Protein AF-A0A060TA75-F1 (afdb_monomer_lite)

Structure (mmCIF, N/CA/C/O backbone):
data_AF-A0A060TA75-F1
#
_entry.id   AF-A0A060TA75-F1
#
loop_
_atom_site.group_PDB
_atom_site.id
_atom_site.type_symbol
_atom_site.label_atom_id
_atom_site.label_alt_id
_atom_site.label_comp_id
_atom_site.label_asym_id
_atom_site.label_entity_id
_atom_site.label_seq_id
_atom_site.pdbx_PDB_ins_code
_atom_site.Cartn_x
_atom_site.Cartn_y
_atom_site.Cartn_z
_atom_site.occupancy
_atom_site.B_iso_or_equiv
_atom_site.auth_seq_id
_atom_site.auth_comp_id
_atom_site.auth_asym_id
_atom_site.auth_atom_id
_atom_site.pdbx_PDB_model_num
ATOM 1 N N . MET A 1 1 ? -48.283 -6.044 40.635 1.00 49.97 1 MET A N 1
ATOM 2 C CA . MET A 1 1 ? -47.184 -6.670 39.859 1.00 49.97 1 MET A CA 1
ATOM 3 C C . MET A 1 1 ? -45.947 -6.662 40.741 1.00 49.97 1 MET A C 1
ATOM 5 O O . MET A 1 1 ? -45.510 -5.576 41.095 1.00 49.97 1 MET A O 1
ATOM 9 N N . ASP A 1 2 ? -45.409 -7.823 41.116 1.00 54.44 2 ASP A N 1
ATOM 10 C CA . ASP A 1 2 ? -44.178 -7.887 41.916 1.00 54.44 2 ASP A CA 1
ATOM 11 C C . ASP A 1 2 ? -42.974 -7.927 40.970 1.00 54.44 2 ASP A C 1
ATOM 13 O O . ASP A 1 2 ? -42.718 -8.943 40.321 1.00 54.44 2 ASP A O 1
ATOM 17 N N . ILE A 1 3 ? -42.240 -6.816 40.875 1.00 62.41 3 ILE A N 1
ATOM 18 C CA . ILE A 1 3 ? -40.986 -6.742 40.116 1.00 62.41 3 ILE A CA 1
ATOM 19 C C . ILE A 1 3 ? -39.948 -7.570 40.875 1.00 62.41 3 ILE A C 1
ATOM 21 O O . ILE A 1 3 ? -39.308 -7.100 41.817 1.00 62.41 3 ILE A O 1
ATOM 25 N N . THR A 1 4 ? -39.826 -8.841 40.506 1.00 64.88 4 THR A N 1
ATOM 26 C CA . THR A 1 4 ? -39.068 -9.823 41.296 1.00 64.88 4 THR A CA 1
ATOM 27 C C . THR A 1 4 ? -37.603 -9.889 40.858 1.00 64.88 4 THR A C 1
ATOM 29 O O . THR A 1 4 ? -36.753 -10.386 41.592 1.00 64.88 4 THR A O 1
ATOM 32 N N . THR A 1 5 ? -37.276 -9.359 39.676 1.00 76.75 5 THR A N 1
ATOM 33 C CA . THR A 1 5 ? -35.923 -9.396 39.105 1.00 76.75 5 THR A CA 1
ATOM 34 C C . THR A 1 5 ? -35.547 -8.046 38.503 1.00 76.75 5 THR A C 1
ATOM 36 O O . THR A 1 5 ? -36.377 -7.401 37.864 1.00 76.75 5 THR A O 1
ATOM 39 N N . SER A 1 6 ? -34.280 -7.646 38.628 1.00 74.19 6 SER A N 1
ATOM 40 C CA . SER A 1 6 ? -33.767 -6.375 38.099 1.00 74.19 6 SER A CA 1
ATOM 41 C C . SER A 1 6 ? -33.922 -6.265 36.571 1.00 74.19 6 SER A C 1
ATOM 43 O O . SER A 1 6 ? -34.132 -5.175 36.058 1.00 74.19 6 SER A O 1
ATOM 45 N N . GLN A 1 7 ? -33.930 -7.383 35.831 1.00 79.00 7 GLN A N 1
ATOM 46 C CA . GLN A 1 7 ? -34.239 -7.400 34.389 1.00 79.00 7 GLN A CA 1
ATOM 47 C C . GLN A 1 7 ? -35.687 -6.996 34.073 1.00 79.00 7 GLN A C 1
ATOM 49 O O . GLN A 1 7 ? -35.912 -6.248 33.128 1.00 79.00 7 GLN A O 1
ATOM 54 N N . GLN A 1 8 ? -36.657 -7.430 34.883 1.00 79.75 8 GLN A N 1
ATOM 55 C CA . GLN A 1 8 ? -38.052 -6.994 34.742 1.00 79.75 8 GLN A CA 1
ATOM 56 C C . GLN A 1 8 ? -38.198 -5.515 35.106 1.00 79.75 8 GLN A C 1
ATOM 58 O O . GLN A 1 8 ? -39.001 -4.812 34.503 1.00 79.75 8 GLN A O 1
ATOM 63 N N . ALA A 1 9 ? -37.402 -5.027 36.066 1.00 77.88 9 ALA A N 1
ATOM 64 C CA . ALA A 1 9 ? -37.341 -3.603 36.374 1.00 77.88 9 ALA A CA 1
ATOM 65 C C . ALA A 1 9 ? -36.834 -2.810 35.160 1.00 77.88 9 ALA A C 1
ATOM 67 O O . ALA A 1 9 ? -37.465 -1.834 34.776 1.00 77.88 9 ALA A O 1
ATOM 68 N N . ILE A 1 10 ? -35.751 -3.256 34.513 1.00 81.94 10 ILE A N 1
ATOM 69 C CA . ILE A 1 10 ? -35.252 -2.629 33.281 1.00 81.94 10 ILE A CA 1
ATOM 70 C C . ILE A 1 10 ? -36.336 -2.634 32.205 1.00 81.94 10 ILE A C 1
ATOM 72 O O . ILE A 1 10 ? -36.580 -1.595 31.615 1.00 81.94 10 ILE A O 1
ATOM 76 N N . GLU A 1 11 ? -36.996 -3.762 31.952 1.00 83.94 11 GLU A N 1
ATOM 77 C CA . GLU A 1 11 ? -38.010 -3.872 30.897 1.00 83.94 11 GLU A CA 1
ATOM 78 C C . GLU A 1 11 ? -39.197 -2.925 31.129 1.00 83.94 11 GLU A C 1
ATOM 80 O O . GLU A 1 11 ? -39.601 -2.210 30.218 1.00 83.94 11 GLU A O 1
ATOM 85 N N . VAL A 1 12 ? -39.695 -2.852 32.368 1.00 82.94 12 VAL A N 1
ATOM 86 C CA . VAL A 1 12 ? -40.804 -1.965 32.746 1.00 82.94 12 VAL A CA 1
ATOM 87 C C . VAL A 1 12 ? -40.389 -0.492 32.707 1.00 82.94 12 VAL A C 1
ATOM 89 O O . VAL A 1 12 ? -41.132 0.331 32.186 1.00 82.94 12 VAL A O 1
ATOM 92 N N . PHE A 1 13 ? -39.219 -0.142 33.249 1.00 83.50 13 PHE A N 1
ATOM 93 C CA . PHE A 1 13 ? -38.758 1.250 33.356 1.00 83.50 13 PHE A CA 1
ATOM 94 C C . PHE A 1 13 ? -38.033 1.777 32.110 1.00 83.50 13 PHE A C 1
ATOM 96 O O . PHE A 1 13 ? -37.769 2.975 32.036 1.00 83.50 13 PHE A O 1
ATOM 103 N N . SER A 1 14 ? -37.729 0.921 31.132 1.00 85.25 14 SER A N 1
ATOM 104 C CA . SER A 1 14 ? -37.188 1.335 29.827 1.00 85.25 14 SER A CA 1
ATOM 105 C C . SER A 1 14 ? -38.278 1.670 28.809 1.00 85.25 14 SER A C 1
ATOM 107 O O . SER A 1 14 ? -37.949 2.157 27.728 1.00 85.25 14 SER A O 1
ATOM 109 N N . ASP A 1 15 ? -39.552 1.413 29.125 1.00 87.88 15 ASP A N 1
ATOM 110 C CA . ASP A 1 15 ? -40.676 1.796 28.274 1.00 87.88 15 ASP A CA 1
ATOM 111 C C . ASP A 1 15 ? -40.870 3.329 28.311 1.00 87.88 15 ASP A C 1
ATOM 113 O O . ASP A 1 15 ? -41.139 3.890 29.379 1.00 87.88 15 ASP A O 1
ATOM 117 N N . PRO A 1 16 ? -40.724 4.038 27.175 1.00 83.75 16 PRO A N 1
ATOM 118 C CA . PRO A 1 16 ? -40.896 5.489 27.114 1.00 83.75 16 PRO A CA 1
ATOM 119 C C . PRO A 1 16 ? -42.334 5.952 27.394 1.00 83.75 16 PRO A C 1
ATOM 121 O O . PRO A 1 16 ? -42.519 7.110 27.769 1.00 83.75 16 PRO A O 1
ATOM 124 N N . ASP A 1 17 ? -43.329 5.072 27.247 1.00 86.94 17 ASP A N 1
ATOM 125 C CA . ASP A 1 17 ? -44.739 5.373 27.514 1.00 86.94 17 ASP A CA 1
ATOM 126 C C . ASP A 1 17 ? -45.156 4.998 28.946 1.00 86.94 17 ASP A C 1
ATOM 128 O O . ASP A 1 17 ? -46.339 5.056 29.300 1.00 86.94 17 ASP A O 1
ATOM 132 N N . LEU A 1 18 ? -44.197 4.621 29.800 1.00 84.50 18 LEU A N 1
ATOM 133 C CA . LEU A 1 18 ? -44.490 4.198 31.157 1.00 84.50 18 LEU A CA 1
ATOM 134 C C . LEU A 1 18 ? -45.166 5.311 31.959 1.00 84.50 18 LEU A C 1
ATOM 136 O O . LEU A 1 18 ? -44.627 6.397 32.181 1.00 84.50 18 LEU A O 1
ATOM 140 N N . VAL A 1 19 ? -46.328 4.974 32.508 1.00 86.88 19 VAL A N 1
ATOM 141 C CA . VAL A 1 19 ? -47.102 5.861 33.365 1.00 86.88 19 VAL A CA 1
ATOM 142 C C . VAL A 1 19 ? -46.934 5.453 34.840 1.00 86.88 19 VAL A C 1
ATOM 144 O O . VAL A 1 19 ? -47.518 4.451 35.265 1.00 86.88 19 VAL A O 1
ATOM 147 N N . PRO A 1 20 ? -46.208 6.230 35.674 1.00 82.19 20 PRO A N 1
ATOM 148 C CA . PRO A 1 20 ? -45.837 5.808 37.032 1.00 82.19 20 PRO A CA 1
ATOM 149 C C . PRO A 1 20 ? -47.025 5.554 37.965 1.00 82.19 20 PRO A C 1
ATOM 151 O O . PRO A 1 20 ? -46.966 4.684 38.830 1.00 82.19 20 PRO A O 1
ATOM 154 N N . HIS A 1 21 ? -48.127 6.287 37.792 1.00 80.81 21 HIS A N 1
ATOM 155 C CA . HIS A 1 21 ? -49.306 6.107 38.638 1.00 80.81 21 HIS A CA 1
ATOM 156 C C . HIS A 1 21 ? -50.022 4.777 38.375 1.00 80.81 21 HIS A C 1
ATOM 158 O O . HIS A 1 21 ? -50.494 4.167 39.328 1.00 80.81 21 HIS A O 1
ATOM 164 N N . ASN A 1 22 ? -50.021 4.275 37.133 1.00 81.81 22 ASN A N 1
ATOM 165 C CA . ASN A 1 22 ? -50.586 2.960 36.810 1.00 81.81 22 ASN A CA 1
ATOM 166 C C . ASN A 1 22 ? -49.773 1.827 37.446 1.00 81.81 22 ASN A C 1
ATOM 168 O O . ASN A 1 22 ? -50.337 0.830 37.889 1.00 81.81 22 ASN A O 1
ATOM 172 N N . LEU A 1 23 ? -48.448 1.980 37.539 1.00 79.75 23 LEU A N 1
ATOM 173 C CA . LEU A 1 23 ? -47.614 1.023 38.269 1.00 79.75 23 LEU A CA 1
ATOM 174 C C . LEU A 1 23 ? -47.970 0.984 39.753 1.00 79.75 23 LEU A C 1
ATOM 176 O O . LEU A 1 23 ? -48.128 -0.098 40.309 1.00 79.75 23 LEU A O 1
ATOM 180 N N . ILE A 1 24 ? -48.116 2.151 40.380 1.00 84.38 24 ILE A N 1
ATOM 181 C CA . ILE A 1 24 ? -48.451 2.258 41.804 1.00 84.38 24 ILE A CA 1
ATOM 182 C C . ILE A 1 24 ? -49.861 1.711 42.067 1.00 84.38 24 ILE A C 1
ATOM 184 O O . ILE A 1 24 ? -50.049 0.948 43.011 1.00 84.38 24 ILE A O 1
ATOM 188 N N . GLU A 1 25 ? -50.833 2.028 41.210 1.00 81.62 25 GLU A N 1
ATOM 189 C CA . GLU A 1 25 ? -52.217 1.545 41.312 1.00 81.62 25 GLU A CA 1
ATOM 190 C C . GLU A 1 25 ? -52.328 0.022 41.135 1.00 81.62 25 GLU A C 1
ATOM 192 O O . GLU A 1 25 ? -53.120 -0.626 41.815 1.00 81.62 25 GLU A O 1
ATOM 197 N N . ASN A 1 26 ? -51.483 -0.571 40.287 1.00 81.88 26 ASN A N 1
ATOM 198 C CA . ASN A 1 26 ? -51.415 -2.022 40.082 1.00 81.88 26 ASN A CA 1
ATOM 199 C C . ASN A 1 26 ? -50.536 -2.760 41.110 1.00 81.88 26 ASN A C 1
ATOM 201 O O . ASN A 1 26 ? -50.503 -3.999 41.126 1.00 81.88 26 ASN A O 1
ATOM 205 N N . ALA A 1 27 ? -49.758 -2.033 41.914 1.00 80.25 27 ALA A N 1
ATOM 206 C CA . ALA A 1 27 ? -48.840 -2.601 42.898 1.00 80.25 27 ALA A CA 1
ATOM 207 C C . ALA A 1 27 ? -49.324 -2.434 44.344 1.00 80.25 27 ALA A C 1
ATOM 209 O O . ALA A 1 27 ? -48.916 -3.207 45.209 1.00 80.25 27 ALA A O 1
ATOM 210 N N . LEU A 1 28 ? -50.211 -1.473 44.609 1.00 83.12 28 LEU A N 1
ATOM 211 C CA . LEU A 1 28 ? -50.810 -1.263 45.922 1.00 83.12 28 LEU A CA 1
ATOM 212 C C . LEU A 1 28 ? -52.248 -1.806 45.985 1.00 83.12 28 LEU A C 1
ATOM 214 O O . LEU A 1 28 ? -52.987 -1.728 45.004 1.00 83.12 28 LEU A O 1
ATOM 218 N N . PRO A 1 29 ? -52.683 -2.339 47.140 1.00 79.75 29 PRO A N 1
ATOM 219 C CA . PRO A 1 29 ? -54.078 -2.711 47.344 1.00 79.75 29 PRO A CA 1
ATOM 220 C C . PRO A 1 29 ? -54.988 -1.470 47.326 1.00 79.75 29 PRO A C 1
ATOM 222 O O . PRO A 1 29 ? -54.629 -0.413 47.849 1.00 79.75 29 PRO A O 1
ATOM 225 N N . LYS A 1 30 ? -56.191 -1.603 46.748 1.00 78.75 30 LYS A N 1
ATOM 226 C CA . LYS A 1 30 ? -57.202 -0.533 46.743 1.00 78.75 30 LYS A CA 1
ATOM 227 C C . LYS A 1 30 ? -57.632 -0.206 48.173 1.00 78.75 30 LYS A C 1
ATOM 229 O O . LYS A 1 30 ? -57.932 -1.103 48.956 1.00 78.75 30 LYS A O 1
ATOM 234 N N . TYR A 1 31 ? -57.666 1.082 48.502 1.00 79.00 31 TYR A N 1
ATOM 235 C CA . TYR A 1 31 ? -58.059 1.562 49.824 1.00 79.00 31 TYR A CA 1
ATOM 236 C C . TYR A 1 31 ? -59.585 1.701 49.908 1.00 79.00 31 TYR A C 1
ATOM 238 O O . TYR A 1 31 ? -60.148 2.641 49.350 1.00 79.00 31 TYR A O 1
ATOM 246 N N . GLU A 1 32 ? -60.253 0.774 50.600 1.00 78.19 32 GLU A N 1
ATOM 247 C CA . GLU A 1 32 ? -61.717 0.782 50.776 1.00 78.19 32 GLU A CA 1
ATOM 248 C C . GLU A 1 32 ? -62.145 0.926 52.249 1.00 78.19 32 GLU A C 1
ATOM 250 O O . GLU A 1 32 ? -63.246 1.401 52.528 1.00 78.19 32 GLU A O 1
ATOM 255 N N . SER A 1 33 ? -61.280 0.566 53.210 1.00 77.00 33 SER A N 1
ATOM 256 C CA . SER A 1 33 ? -61.576 0.594 54.652 1.00 77.00 33 SER A CA 1
ATOM 257 C C . SER A 1 33 ? -60.376 1.049 55.507 1.00 77.00 33 SER A C 1
ATOM 259 O O . SER A 1 33 ? -59.239 0.673 55.210 1.00 77.00 33 SER A O 1
ATOM 261 N N . PRO A 1 34 ? -60.594 1.758 56.640 1.00 74.75 34 PRO A N 1
ATOM 262 C CA . PRO A 1 34 ? -59.532 2.152 57.577 1.00 74.75 34 PRO A CA 1
ATOM 263 C C . PRO A 1 34 ? -58.715 0.979 58.144 1.00 74.75 34 PRO A C 1
ATOM 265 O O . PRO A 1 34 ? -57.570 1.161 58.552 1.00 74.75 34 PRO A O 1
ATOM 268 N N . THR A 1 35 ? -59.279 -0.233 58.164 1.00 74.69 35 THR A N 1
ATOM 269 C CA . THR A 1 35 ? -58.591 -1.448 58.634 1.00 74.69 35 THR A CA 1
ATOM 270 C C . THR A 1 35 ? -57.461 -1.904 57.703 1.00 74.69 35 THR A C 1
ATOM 272 O O . THR A 1 35 ? -56.588 -2.645 58.135 1.00 74.69 35 THR A O 1
ATOM 275 N N . GLN A 1 36 ? -57.441 -1.443 56.447 1.00 82.12 36 GLN A N 1
ATOM 276 C CA . GLN A 1 36 ? -56.466 -1.834 55.417 1.00 82.12 36 GLN A CA 1
ATOM 277 C C . GLN A 1 36 ? -55.215 -0.939 55.396 1.00 82.12 36 GLN A C 1
ATOM 279 O O . GLN A 1 36 ? -54.271 -1.201 54.653 1.00 82.12 36 GLN A O 1
ATOM 284 N N . LEU A 1 37 ? -55.169 0.115 56.220 1.00 84.12 37 LEU A N 1
ATOM 285 C CA . LEU A 1 37 ? -54.065 1.081 56.227 1.00 84.12 37 LEU A CA 1
ATOM 286 C C . LEU A 1 37 ? -52.715 0.432 56.575 1.00 84.12 37 LEU A C 1
ATOM 288 O O . LEU A 1 37 ? -51.685 0.791 56.006 1.00 84.12 37 LEU A O 1
ATOM 292 N N . GLN A 1 38 ? -52.717 -0.541 57.487 1.00 85.81 38 GLN A N 1
ATOM 293 C CA . GLN A 1 38 ? -51.501 -1.237 57.907 1.00 85.81 38 GLN A CA 1
ATOM 294 C C . GLN A 1 38 ? -50.956 -2.167 56.810 1.00 85.81 38 GLN A C 1
ATOM 296 O O . GLN A 1 38 ? -49.742 -2.241 56.619 1.00 85.81 38 GLN A O 1
ATOM 301 N N . GLU A 1 39 ? -51.837 -2.826 56.054 1.00 83.44 39 GLU A N 1
ATOM 302 C CA . GLU A 1 39 ? -51.477 -3.673 54.906 1.00 83.44 39 GLU A CA 1
ATOM 303 C C . GLU A 1 39 ? -51.004 -2.845 53.704 1.00 83.44 39 GLU A C 1
ATOM 305 O O . GLU A 1 39 ? -50.062 -3.220 53.002 1.00 83.44 39 GLU A O 1
ATOM 310 N N . LEU A 1 40 ? -51.614 -1.677 53.488 1.00 87.06 40 LEU A N 1
ATOM 311 C CA . LEU A 1 40 ? -51.167 -0.724 52.477 1.00 87.06 40 LEU A CA 1
ATOM 312 C C . LEU A 1 40 ? -49.769 -0.191 52.810 1.00 87.06 40 LEU A C 1
ATOM 314 O O . LEU A 1 40 ? -48.900 -0.150 51.941 1.00 87.06 40 LEU A O 1
ATOM 318 N N . HIS A 1 41 ? -49.530 0.174 54.073 1.00 88.38 41 HIS A N 1
ATOM 319 C CA . HIS A 1 41 ? -48.227 0.656 54.523 1.00 88.38 41 HIS A CA 1
ATOM 320 C C . HIS A 1 41 ? -47.132 -0.410 54.385 1.00 88.38 41 HIS A C 1
ATOM 322 O O . HIS A 1 41 ? -46.030 -0.097 53.925 1.00 88.38 41 HIS A O 1
ATOM 328 N N . SER A 1 42 ? -47.421 -1.669 54.730 1.00 89.44 42 SER A N 1
ATOM 329 C CA . SER A 1 42 ? -46.459 -2.764 54.566 1.00 89.44 42 SER A CA 1
ATOM 330 C C . SER A 1 42 ? -46.173 -3.065 53.090 1.00 89.44 42 SER A C 1
ATOM 332 O O . SER A 1 42 ? -45.011 -3.250 52.727 1.00 89.44 42 SER A O 1
ATOM 334 N N . SER A 1 43 ? -47.192 -3.026 52.224 1.00 86.88 43 SER A N 1
ATOM 335 C CA . SER A 1 43 ? -47.043 -3.221 50.773 1.00 86.88 43 SER A CA 1
ATOM 336 C C . SER A 1 43 ? -46.243 -2.093 50.117 1.00 86.88 43 SER A C 1
ATOM 338 O O . SER A 1 43 ? -45.317 -2.359 49.353 1.00 86.88 43 SER A O 1
ATOM 340 N N . ALA A 1 44 ? -46.527 -0.834 50.467 1.00 88.19 44 ALA A N 1
ATOM 341 C CA . ALA A 1 44 ? -45.783 0.324 49.975 1.00 88.19 44 ALA A CA 1
ATOM 342 C C . ALA A 1 44 ? -44.322 0.316 50.445 1.00 88.19 44 ALA A C 1
ATOM 344 O O . ALA A 1 44 ? -43.421 0.584 49.653 1.00 88.19 44 ALA A O 1
ATOM 345 N N . SER A 1 45 ? -44.076 -0.046 51.708 1.00 91.19 45 SER A N 1
ATOM 346 C CA . SER A 1 45 ? -42.714 -0.160 52.245 1.00 91.19 45 SER A CA 1
ATOM 347 C C . SER A 1 45 ? -41.928 -1.274 51.551 1.00 91.19 45 SER A C 1
ATOM 349 O O . SER A 1 45 ? -40.770 -1.076 51.197 1.00 91.19 45 SER A O 1
ATOM 351 N N . ARG A 1 46 ? -42.567 -2.423 51.282 1.00 90.00 46 ARG A N 1
ATOM 352 C CA . ARG A 1 46 ? -41.965 -3.526 50.519 1.00 90.00 46 ARG A CA 1
ATOM 353 C C . ARG A 1 46 ? -41.615 -3.103 49.092 1.00 90.00 46 ARG A C 1
ATOM 355 O O . ARG A 1 46 ? -40.497 -3.358 48.658 1.00 90.00 46 ARG A O 1
ATOM 362 N N . LEU A 1 47 ? -42.537 -2.439 48.395 1.00 87.00 47 LEU A N 1
ATOM 363 C CA . LEU A 1 47 ? -42.320 -1.930 47.038 1.00 87.00 47 LEU A CA 1
ATOM 364 C C . LEU A 1 47 ? -41.158 -0.933 47.010 1.00 87.00 47 LEU A C 1
ATOM 366 O O . LEU A 1 47 ? -40.271 -1.054 46.169 1.00 87.00 47 LEU A O 1
ATOM 370 N N . LEU A 1 48 ? -41.122 0.009 47.957 1.00 90.44 48 LEU A N 1
ATOM 371 C CA . LEU A 1 48 ? -40.043 0.989 48.057 1.00 90.44 48 LEU A CA 1
ATOM 372 C C . LEU A 1 48 ? -38.688 0.308 48.262 1.00 90.44 48 LEU A C 1
ATOM 374 O O . LEU A 1 48 ? -37.747 0.615 47.540 1.00 90.44 48 LEU A O 1
ATOM 378 N N . SER A 1 49 ? -38.595 -0.658 49.180 1.00 90.75 49 SER A N 1
ATOM 379 C CA . SER A 1 49 ? -37.364 -1.431 49.367 1.00 90.75 49 SER A CA 1
ATOM 380 C C . SER A 1 49 ? -36.981 -2.230 48.119 1.00 90.75 49 SER A C 1
ATOM 382 O O . SER A 1 49 ? -35.800 -2.342 47.815 1.00 90.75 49 SER A O 1
ATOM 384 N N . GLN A 1 50 ? -37.940 -2.785 47.373 1.00 88.75 50 GLN A N 1
ATOM 385 C CA . GLN A 1 50 ? -37.652 -3.487 46.116 1.00 88.75 50 GLN A CA 1
ATOM 386 C C . GLN A 1 50 ? -37.114 -2.539 45.037 1.00 88.75 50 GLN A C 1
ATOM 388 O O . GLN A 1 50 ? -36.134 -2.874 44.378 1.00 88.75 50 GLN A O 1
ATOM 393 N N . LEU A 1 51 ? -37.713 -1.356 44.877 1.00 87.12 51 LEU A N 1
ATOM 394 C CA . LEU A 1 51 ? -37.226 -0.343 43.937 1.00 87.12 51 LEU A CA 1
ATOM 395 C C . LEU A 1 51 ? -35.850 0.192 44.325 1.00 87.12 51 LEU A C 1
ATOM 397 O O . LEU A 1 51 ? -35.022 0.386 43.443 1.00 87.12 51 LEU A O 1
ATOM 401 N N . ASP A 1 52 ? -35.601 0.405 45.615 1.00 91.19 52 ASP A N 1
ATOM 402 C CA . ASP A 1 52 ? -34.309 0.880 46.113 1.00 91.19 52 ASP A CA 1
ATOM 403 C C . ASP A 1 52 ? -33.198 -0.142 45.833 1.00 91.19 52 ASP A C 1
ATOM 405 O O . ASP A 1 52 ? -32.178 0.199 45.235 1.00 91.19 52 ASP A O 1
ATOM 409 N N . ASN A 1 53 ? -33.451 -1.424 46.129 1.00 91.00 53 ASN A N 1
ATOM 410 C CA . ASN A 1 53 ? -32.530 -2.511 45.787 1.00 91.00 53 ASN A CA 1
ATOM 411 C C . ASN A 1 53 ? -32.278 -2.588 44.272 1.00 91.00 53 ASN A C 1
ATOM 413 O O . ASN A 1 53 ? -31.126 -2.615 43.847 1.00 91.00 53 ASN A O 1
ATOM 417 N N . HIS A 1 54 ? -33.329 -2.556 43.442 1.00 89.75 54 HIS A N 1
ATOM 418 C CA . HIS A 1 54 ? -33.166 -2.609 41.983 1.00 89.75 54 HIS A CA 1
ATOM 419 C C . HIS A 1 54 ? -32.434 -1.379 41.440 1.00 89.75 54 HIS A C 1
ATOM 421 O O . HIS A 1 54 ? -31.591 -1.510 40.561 1.00 89.75 54 HIS A O 1
ATOM 427 N N . SER A 1 55 ? -32.709 -0.187 41.970 1.00 90.69 55 SER A N 1
ATOM 428 C CA . SER A 1 55 ? -32.002 1.047 41.609 1.00 90.69 55 SER A CA 1
ATOM 429 C C . SER A 1 55 ? -30.514 0.949 41.945 1.00 90.69 55 SER A C 1
ATOM 431 O O . SER A 1 55 ? -29.662 1.327 41.134 1.00 90.69 55 SER A O 1
ATOM 433 N N . GLN A 1 56 ? -30.183 0.403 43.116 1.00 92.94 56 GLN A N 1
ATOM 434 C CA . GLN A 1 56 ? -28.800 0.205 43.528 1.00 92.94 56 GLN A CA 1
ATOM 435 C C . GLN A 1 56 ? -28.092 -0.849 42.665 1.00 92.94 56 GLN A C 1
ATOM 437 O O . GLN A 1 56 ? -26.989 -0.588 42.186 1.00 92.94 56 GLN A O 1
ATOM 442 N N . ASP A 1 57 ? -28.745 -1.975 42.372 1.00 92.06 57 ASP A N 1
ATOM 443 C CA . ASP A 1 57 ? -28.226 -3.006 41.467 1.00 92.06 57 ASP A CA 1
ATOM 444 C C . ASP A 1 57 ? -27.957 -2.455 40.059 1.00 92.06 57 ASP A C 1
ATOM 446 O O . ASP A 1 57 ? -26.895 -2.702 39.485 1.00 92.06 57 ASP A O 1
ATOM 450 N N . LEU A 1 58 ? -28.891 -1.680 39.496 1.00 90.75 58 LEU A N 1
ATOM 451 C CA . LEU A 1 58 ? -28.730 -1.069 38.174 1.00 90.75 58 LEU A CA 1
ATOM 452 C C . LEU A 1 58 ? -27.630 -0.013 38.155 1.00 90.75 58 LEU A C 1
ATOM 454 O O . LEU A 1 58 ? -26.883 0.072 37.182 1.00 90.75 58 LEU A O 1
ATOM 458 N N . THR A 1 59 ? -27.486 0.751 39.237 1.00 94.38 59 THR A N 1
ATOM 459 C CA . THR A 1 59 ? -26.387 1.712 39.382 1.00 94.38 59 THR A CA 1
ATOM 460 C C . THR A 1 59 ? -25.039 0.992 39.367 1.00 94.38 59 THR A C 1
ATOM 462 O O . THR A 1 59 ? -24.145 1.392 38.624 1.00 94.38 59 THR A O 1
ATOM 465 N N . LEU A 1 60 ? -24.908 -0.113 40.109 1.00 95.38 60 LEU A N 1
ATOM 466 C CA . LEU A 1 60 ? -23.691 -0.930 40.116 1.00 95.38 60 LEU A CA 1
ATOM 467 C C . LEU A 1 60 ? -23.409 -1.558 38.743 1.00 95.38 60 LEU A C 1
ATOM 469 O O . LEU A 1 60 ? -22.261 -1.576 38.297 1.00 95.38 60 LEU A O 1
ATOM 473 N N . GLN A 1 61 ? -24.439 -2.041 38.042 1.00 94.50 61 GLN A N 1
ATOM 474 C CA . GLN A 1 61 ? -24.290 -2.569 36.681 1.00 94.50 61 GLN A CA 1
ATOM 475 C C . GLN A 1 61 ? -23.838 -1.489 35.694 1.00 94.50 61 GLN A C 1
ATOM 477 O O . GLN A 1 61 ? -22.958 -1.739 34.870 1.00 94.50 61 GLN A O 1
ATOM 482 N N . LEU A 1 62 ? -24.402 -0.284 35.785 1.00 94.75 62 LEU A N 1
ATOM 483 C CA . LEU A 1 62 ? -24.030 0.838 34.929 1.00 94.75 62 LEU A CA 1
ATOM 484 C C . LEU A 1 62 ? -22.599 1.310 35.212 1.00 94.75 62 LEU A C 1
ATOM 486 O O . LEU A 1 62 ? -21.852 1.588 34.272 1.00 94.75 62 LEU A O 1
ATOM 490 N N . GLU A 1 63 ? -22.182 1.344 36.477 1.00 96.81 63 GLU A N 1
ATOM 491 C CA . GLU A 1 63 ? -20.798 1.636 36.857 1.00 96.81 63 GLU A CA 1
ATOM 492 C C . GLU A 1 63 ? -19.831 0.581 36.300 1.00 96.81 63 GLU A C 1
ATOM 494 O O . GLU A 1 63 ? -18.820 0.932 35.685 1.00 96.81 63 GLU A O 1
ATOM 499 N N . ALA A 1 64 ? -20.171 -0.706 36.423 1.00 96.75 64 ALA A N 1
ATOM 500 C CA . ALA A 1 64 ? -19.370 -1.805 35.889 1.00 96.75 64 ALA A CA 1
ATOM 501 C C . ALA A 1 64 ? -19.238 -1.742 34.357 1.00 96.75 64 ALA A C 1
ATOM 503 O O . ALA A 1 64 ? -18.121 -1.808 33.837 1.00 96.75 64 ALA A O 1
ATOM 504 N N . LEU A 1 65 ? -20.347 -1.545 33.636 1.00 97.56 65 LEU A N 1
ATOM 505 C CA . LEU A 1 65 ? -20.348 -1.394 32.176 1.00 97.56 65 LEU A CA 1
ATOM 506 C C . LEU A 1 65 ? -19.566 -0.156 31.732 1.00 97.56 65 LEU A C 1
ATOM 508 O O . LEU A 1 65 ? -18.828 -0.207 30.750 1.00 97.56 65 LEU A O 1
ATOM 512 N N . THR A 1 66 ? -19.672 0.951 32.468 1.00 97.62 66 THR A N 1
ATOM 513 C CA . THR A 1 66 ? -18.902 2.167 32.179 1.00 97.62 66 THR A CA 1
ATOM 514 C C . THR A 1 66 ? -17.408 1.926 32.386 1.00 97.62 66 THR A C 1
ATOM 516 O O . THR A 1 66 ? -16.594 2.325 31.551 1.00 97.62 66 THR A O 1
ATOM 519 N N . ALA A 1 67 ? -17.019 1.229 33.454 1.00 97.81 67 ALA A N 1
ATOM 520 C CA . ALA A 1 67 ? -15.628 0.862 33.695 1.00 97.81 67 ALA A CA 1
ATOM 521 C C . ALA A 1 67 ? -15.086 -0.078 32.603 1.00 97.81 67 ALA A C 1
ATOM 523 O O . ALA A 1 67 ? -13.961 0.111 32.127 1.00 97.81 67 ALA A O 1
ATOM 524 N N . GLU A 1 68 ? -15.885 -1.055 32.165 1.00 98.06 68 GLU A N 1
ATOM 525 C CA . GLU A 1 68 ? -15.532 -1.961 31.072 1.00 98.06 68 GLU A CA 1
ATOM 526 C C . GLU A 1 68 ? -15.387 -1.214 29.743 1.00 98.06 68 GLU A C 1
ATOM 528 O O . GLU A 1 68 ? -14.373 -1.380 29.064 1.00 98.06 68 GLU A O 1
ATOM 533 N N . LEU A 1 69 ? -16.320 -0.317 29.414 1.00 97.44 69 LEU A N 1
ATOM 534 C CA . LEU A 1 69 ? -16.245 0.542 28.234 1.00 97.44 69 LEU A CA 1
ATOM 535 C C . LEU A 1 69 ? -14.979 1.406 28.252 1.00 97.44 69 LEU A C 1
ATOM 537 O O . LEU A 1 69 ? -14.260 1.484 27.256 1.00 97.44 69 LEU A O 1
ATOM 541 N N . MET A 1 70 ? -14.662 2.023 29.392 1.00 97.62 70 MET A N 1
ATOM 542 C CA . MET A 1 70 ? -13.452 2.831 29.548 1.00 97.62 70 MET A CA 1
ATOM 543 C C . MET A 1 70 ? -12.181 1.991 29.392 1.00 97.62 70 MET A C 1
ATOM 545 O O . MET A 1 70 ? -11.197 2.451 28.806 1.00 97.62 70 MET A O 1
ATOM 549 N N . ARG A 1 71 ? -12.183 0.748 29.881 1.00 97.50 71 ARG A N 1
ATOM 550 C CA . ARG A 1 71 ? -11.068 -0.188 29.698 1.00 97.50 71 ARG A CA 1
ATOM 551 C C . ARG A 1 71 ? -10.936 -0.633 28.241 1.00 97.50 71 ARG A C 1
ATOM 553 O O . ARG A 1 71 ? -9.820 -0.637 27.721 1.00 97.50 71 ARG A O 1
ATOM 560 N N . ALA A 1 72 ? -12.043 -0.977 27.588 1.00 98.00 72 ALA A N 1
ATOM 561 C CA . ALA A 1 72 ? -12.082 -1.370 26.184 1.00 98.00 72 ALA A CA 1
ATOM 562 C C . ALA A 1 72 ? -11.615 -0.225 25.277 1.00 98.00 72 ALA A C 1
ATOM 564 O O . ALA A 1 72 ? -10.768 -0.443 24.417 1.00 98.00 72 ALA A O 1
ATOM 565 N N . SER A 1 73 ? -12.068 1.004 25.534 1.00 97.69 73 SER A N 1
ATOM 566 C CA . SER A 1 73 ? -11.635 2.212 24.823 1.00 97.69 73 SER A CA 1
ATOM 567 C C . SER A 1 73 ? -10.118 2.417 24.909 1.00 97.69 73 SER A C 1
ATOM 569 O O . SER A 1 73 ? -9.448 2.559 23.887 1.00 97.69 73 SER A O 1
ATOM 571 N N . LYS A 1 74 ? -9.538 2.322 26.115 1.00 96.50 74 LYS A N 1
ATOM 572 C CA . LYS A 1 74 ? -8.078 2.408 26.307 1.00 96.50 74 LYS A CA 1
ATOM 573 C C . LYS A 1 74 ? -7.322 1.291 25.582 1.00 96.50 74 LYS A C 1
ATOM 575 O O . LYS A 1 74 ? -6.270 1.550 25.003 1.00 96.50 74 LYS A O 1
ATOM 580 N N . LYS A 1 75 ? -7.850 0.063 25.605 1.00 97.62 75 LYS A N 1
ATOM 581 C CA . LYS A 1 75 ? -7.256 -1.089 24.912 1.00 97.62 75 LYS A CA 1
ATOM 582 C C . LYS A 1 75 ? -7.269 -0.901 23.393 1.00 97.62 75 LYS A C 1
ATOM 584 O O . LYS A 1 75 ? -6.226 -1.044 22.768 1.00 97.62 75 LYS A O 1
ATOM 589 N N . ILE A 1 76 ? -8.418 -0.543 22.820 1.00 97.94 76 ILE A N 1
ATOM 590 C CA . ILE A 1 76 ? -8.570 -0.300 21.379 1.00 97.94 76 ILE A CA 1
ATOM 591 C C . ILE A 1 76 ? -7.647 0.835 20.937 1.00 97.94 76 ILE A C 1
ATOM 593 O O . ILE A 1 76 ? -6.979 0.718 19.916 1.00 97.94 76 ILE A O 1
ATOM 597 N N . HIS A 1 77 ? -7.557 1.913 21.719 1.00 98.25 77 HIS A N 1
ATOM 598 C CA . HIS A 1 77 ? -6.639 3.006 21.422 1.00 98.25 77 HIS A CA 1
ATOM 599 C C . HIS A 1 77 ? -5.183 2.523 21.352 1.00 98.25 77 HIS A C 1
ATOM 601 O O . HIS A 1 77 ? -4.503 2.802 20.370 1.00 98.25 77 HIS A O 1
ATOM 607 N N . TYR A 1 78 ? -4.725 1.740 22.334 1.00 98.44 78 TYR A N 1
ATOM 608 C CA . TYR A 1 78 ? -3.383 1.152 22.307 1.00 98.44 78 TYR A CA 1
ATOM 609 C C . TYR A 1 78 ? -3.152 0.261 21.076 1.00 98.44 78 TYR A C 1
ATOM 611 O O . TYR A 1 78 ? -2.120 0.384 20.423 1.00 98.44 78 TYR A O 1
ATOM 6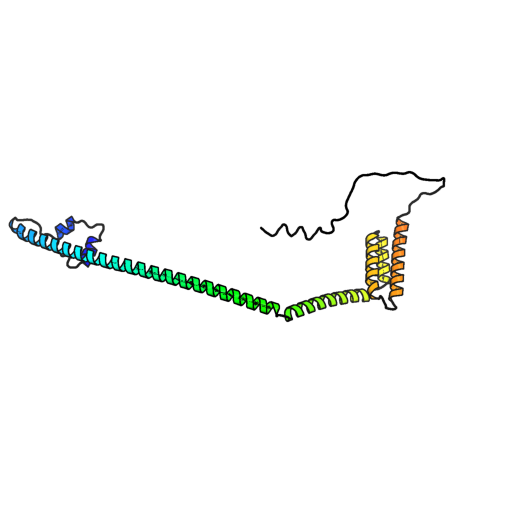19 N N . GLU A 1 79 ? -4.108 -0.606 20.735 1.00 98.25 79 GLU A N 1
ATOM 620 C CA . GLU A 1 79 ? -4.002 -1.480 19.559 1.00 98.25 79 GLU A CA 1
ATOM 621 C C . GLU A 1 79 ? -3.934 -0.675 18.252 1.00 98.25 79 GLU A C 1
ATOM 623 O O . GLU A 1 79 ? -3.143 -1.005 17.373 1.00 98.25 79 GLU A O 1
ATOM 628 N N . ILE A 1 80 ? -4.695 0.417 18.132 1.00 98.31 80 ILE A N 1
ATOM 629 C CA . ILE A 1 80 ? -4.628 1.325 16.976 1.00 98.31 80 ILE A CA 1
ATOM 630 C C . ILE A 1 80 ? -3.259 2.007 16.886 1.00 98.31 80 ILE A C 1
ATOM 632 O O . ILE A 1 80 ? -2.685 2.078 15.800 1.00 98.31 80 ILE A O 1
ATOM 636 N N . GLU A 1 81 ? -2.729 2.506 18.003 1.00 97.75 81 GLU A N 1
ATOM 637 C CA . GLU A 1 81 ? -1.407 3.140 18.044 1.00 97.75 81 GLU A CA 1
ATOM 638 C C . GLU A 1 81 ? -0.296 2.152 17.659 1.00 97.75 81 GLU A C 1
ATOM 640 O O . GLU A 1 81 ? 0.587 2.495 16.870 1.00 97.75 81 GLU A O 1
ATOM 645 N N . LEU A 1 82 ? -0.378 0.912 18.151 1.00 98.12 82 LEU A N 1
ATOM 646 C CA . LEU A 1 82 ? 0.543 -0.165 17.796 1.00 98.12 82 LEU A CA 1
ATOM 647 C C . LEU A 1 82 ? 0.453 -0.507 16.304 1.00 98.12 82 LEU A C 1
ATOM 649 O O . LEU A 1 82 ? 1.466 -0.472 15.614 1.00 98.12 82 LEU A O 1
ATOM 653 N N . MET A 1 83 ? -0.755 -0.735 15.778 1.00 98.12 83 MET A N 1
ATOM 654 C CA . MET A 1 83 ? -0.947 -1.006 14.349 1.00 98.12 83 MET A CA 1
ATOM 655 C C . MET A 1 83 ? -0.442 0.143 13.476 1.00 98.12 83 MET A C 1
ATOM 657 O O . MET A 1 83 ? 0.140 -0.098 12.423 1.00 98.12 83 MET A O 1
ATOM 661 N N . ARG A 1 84 ? -0.628 1.401 13.896 1.00 98.25 84 ARG A N 1
ATOM 662 C CA . ARG A 1 84 ? -0.091 2.554 13.164 1.00 98.25 84 ARG A CA 1
ATOM 663 C C . ARG A 1 84 ? 1.437 2.534 13.137 1.00 98.25 84 ARG A C 1
ATOM 665 O O . ARG A 1 84 ? 2.018 2.842 12.099 1.00 98.25 84 ARG A O 1
ATOM 672 N N . SER A 1 85 ? 2.073 2.171 14.250 1.00 98.12 85 SER A N 1
ATOM 673 C CA . SER A 1 85 ? 3.526 1.989 14.314 1.00 98.12 85 SER A CA 1
ATOM 674 C C . SER A 1 85 ? 3.988 0.880 13.369 1.00 98.12 85 SER A C 1
ATOM 676 O O . SER A 1 85 ? 4.867 1.119 12.546 1.00 98.12 85 SER A O 1
ATOM 678 N N . ASP A 1 86 ? 3.355 -0.293 13.422 1.00 98.06 86 ASP A N 1
ATOM 679 C CA . ASP A 1 86 ? 3.713 -1.446 12.588 1.00 98.06 86 ASP A CA 1
ATOM 680 C C . ASP A 1 86 ? 3.533 -1.149 11.092 1.00 98.06 86 ASP A C 1
ATOM 682 O O . ASP A 1 86 ? 4.392 -1.482 10.276 1.00 98.06 86 ASP A O 1
ATOM 686 N N . VAL A 1 87 ? 2.448 -0.457 10.720 1.00 98.31 87 VAL A N 1
ATOM 687 C CA . VAL A 1 87 ? 2.218 0.007 9.342 1.00 98.31 87 VAL A CA 1
ATOM 688 C C . VAL A 1 87 ? 3.293 1.006 8.912 1.00 98.31 87 VAL A C 1
ATOM 690 O O . VAL A 1 87 ? 3.772 0.918 7.785 1.00 98.31 87 VAL A O 1
ATOM 693 N N . SER A 1 88 ? 3.713 1.923 9.788 1.00 98.12 88 SER A N 1
ATOM 694 C CA . SER A 1 88 ? 4.812 2.852 9.489 1.00 98.12 88 SER A CA 1
ATOM 695 C C . SER A 1 88 ? 6.121 2.106 9.235 1.00 98.12 88 SER A C 1
ATOM 697 O O . SER A 1 88 ? 6.796 2.377 8.245 1.00 98.12 88 SER A O 1
ATOM 699 N N . THR A 1 89 ? 6.458 1.125 10.077 1.00 98.12 89 THR A N 1
ATOM 700 C CA . THR A 1 89 ? 7.647 0.283 9.886 1.00 98.12 89 THR A CA 1
ATOM 701 C C . THR A 1 89 ? 7.571 -0.511 8.582 1.00 98.12 89 THR A C 1
ATOM 703 O O . THR A 1 89 ? 8.549 -0.569 7.841 1.00 98.12 89 THR A O 1
ATOM 706 N N . LEU A 1 90 ? 6.403 -1.063 8.245 1.00 97.88 90 LEU A N 1
ATOM 707 C CA . LEU A 1 90 ? 6.209 -1.778 6.986 1.00 97.88 90 LEU A CA 1
ATOM 708 C C . LEU A 1 90 ? 6.376 -0.864 5.763 1.00 97.88 90 LEU A C 1
ATOM 710 O O . LEU A 1 90 ? 6.961 -1.285 4.768 1.00 97.88 90 LEU A O 1
ATOM 714 N N . ILE A 1 91 ? 5.879 0.376 5.825 1.00 97.88 91 ILE A N 1
ATOM 715 C CA . ILE A 1 91 ? 6.076 1.371 4.761 1.00 97.88 91 ILE A CA 1
ATOM 716 C C . ILE A 1 91 ? 7.568 1.674 4.599 1.00 97.88 91 ILE A C 1
ATOM 718 O O . ILE A 1 91 ? 8.075 1.622 3.481 1.00 97.88 91 ILE A O 1
ATOM 722 N N . GLU A 1 92 ? 8.290 1.910 5.697 1.00 97.62 92 GLU A N 1
ATOM 723 C CA . GLU A 1 92 ? 9.739 2.130 5.653 1.00 97.62 92 GLU A CA 1
ATOM 724 C C . GLU A 1 92 ? 10.488 0.940 5.042 1.00 97.62 92 GLU A C 1
ATOM 726 O O . GLU A 1 92 ? 11.431 1.121 4.270 1.00 97.62 92 GLU A O 1
ATOM 731 N N . ASP A 1 93 ? 10.085 -0.287 5.367 1.00 97.62 93 ASP A N 1
ATOM 732 C CA 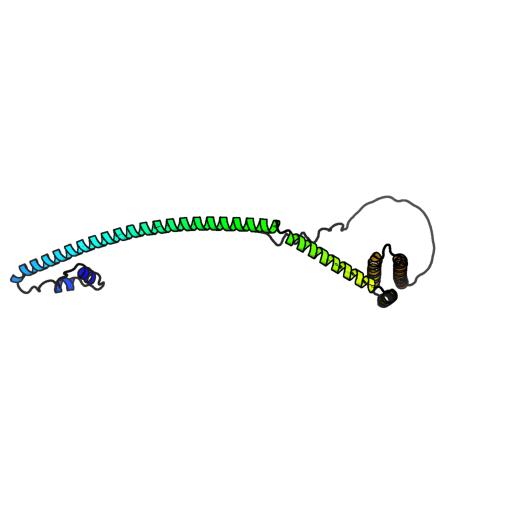. ASP A 1 93 ? 10.700 -1.491 4.814 1.00 97.62 93 ASP A CA 1
ATOM 733 C C . ASP A 1 93 ? 10.362 -1.686 3.332 1.00 97.62 93 ASP A C 1
ATOM 735 O O . ASP A 1 93 ? 11.240 -2.048 2.546 1.00 97.62 93 ASP A O 1
ATOM 739 N N . MET A 1 94 ? 9.136 -1.368 2.909 1.00 97.06 94 MET A N 1
ATOM 740 C CA . MET A 1 94 ? 8.757 -1.353 1.495 1.00 97.06 94 MET A CA 1
ATOM 741 C C . MET A 1 94 ? 9.580 -0.323 0.711 1.00 97.06 94 MET A C 1
ATOM 743 O O . MET A 1 94 ? 10.080 -0.635 -0.373 1.00 97.06 94 MET A O 1
ATOM 747 N N . ASP A 1 95 ? 9.780 0.871 1.267 1.00 96.81 95 ASP A N 1
ATOM 748 C CA . ASP A 1 95 ? 10.603 1.913 0.657 1.00 96.81 95 ASP A CA 1
ATOM 749 C C . ASP A 1 95 ? 12.058 1.454 0.519 1.00 96.81 95 ASP A C 1
ATOM 751 O O . ASP A 1 95 ? 12.637 1.573 -0.566 1.00 96.81 95 ASP A O 1
ATOM 755 N N . LYS A 1 96 ? 12.633 0.841 1.565 1.00 96.12 96 LYS A N 1
ATOM 756 C CA . LYS A 1 96 ? 13.977 0.238 1.516 1.00 96.12 96 LYS A CA 1
ATOM 757 C C . LYS A 1 96 ? 14.082 -0.834 0.432 1.00 96.12 96 LYS A C 1
ATOM 759 O O . LYS A 1 96 ? 15.045 -0.809 -0.334 1.00 96.12 96 LYS A O 1
ATOM 764 N N . VAL A 1 97 ? 13.115 -1.750 0.339 1.00 96.31 97 VAL A N 1
ATOM 765 C CA . VAL A 1 97 ? 13.112 -2.820 -0.676 1.00 96.31 97 VAL A CA 1
ATOM 766 C C . VAL A 1 97 ? 12.983 -2.233 -2.077 1.00 96.31 97 VAL A C 1
ATOM 768 O O . VAL A 1 97 ? 13.708 -2.639 -2.984 1.00 96.31 97 VAL A O 1
ATOM 771 N N . SER A 1 98 ? 12.117 -1.236 -2.274 1.00 94.44 98 SER A N 1
ATOM 772 C CA . SER A 1 98 ? 11.976 -0.582 -3.577 1.00 94.44 98 SER A CA 1
ATOM 773 C C . SER A 1 98 ? 13.262 0.142 -3.994 1.00 94.44 98 SER A C 1
ATOM 775 O O . SER A 1 98 ? 13.691 0.024 -5.145 1.00 94.44 98 SER A O 1
ATOM 777 N N . ALA A 1 99 ? 13.931 0.821 -3.056 1.00 93.50 99 ALA A N 1
ATOM 778 C CA . ALA A 1 99 ? 15.188 1.513 -3.304 1.00 93.50 99 ALA A CA 1
ATOM 779 C C . ALA A 1 99 ? 16.321 0.522 -3.608 1.00 93.50 99 ALA A C 1
ATOM 781 O O . ALA A 1 99 ? 17.120 0.759 -4.517 1.00 93.50 99 ALA A O 1
ATOM 782 N N . GLN A 1 100 ? 16.373 -0.609 -2.896 1.00 92.62 100 GLN A N 1
ATOM 783 C CA . GLN A 1 100 ? 17.310 -1.698 -3.179 1.00 92.62 100 GLN A CA 1
ATOM 784 C C . GLN A 1 100 ? 17.074 -2.286 -4.571 1.00 92.62 100 GLN A C 1
ATOM 786 O O . GLN A 1 100 ? 18.007 -2.324 -5.368 1.00 92.62 100 GLN A O 1
ATOM 791 N N . ASN A 1 101 ? 15.832 -2.633 -4.913 1.00 91.50 101 ASN A N 1
ATOM 792 C CA . ASN A 1 101 ? 15.485 -3.158 -6.235 1.00 91.50 101 ASN A CA 1
ATOM 793 C C . ASN A 1 101 ? 15.827 -2.166 -7.352 1.00 91.50 101 ASN A C 1
ATOM 795 O O . ASN A 1 101 ? 16.361 -2.555 -8.385 1.00 91.50 101 ASN A O 1
ATOM 799 N N . MET A 1 102 ? 15.574 -0.869 -7.159 1.00 88.44 102 MET A N 1
ATOM 800 C CA . MET A 1 102 ? 15.957 0.155 -8.134 1.00 88.44 102 MET A CA 1
ATOM 801 C C . MET A 1 102 ? 17.480 0.232 -8.294 1.00 88.44 102 MET A C 1
ATOM 803 O O . MET A 1 102 ? 17.990 0.364 -9.409 1.00 88.44 102 MET A O 1
ATOM 807 N N . LYS A 1 103 ? 18.230 0.103 -7.197 1.00 87.19 103 LYS A N 1
ATOM 808 C CA . LYS A 1 103 ? 19.693 0.053 -7.232 1.00 87.19 103 LYS A CA 1
ATOM 809 C C . LYS A 1 103 ? 20.200 -1.201 -7.955 1.00 87.19 103 LYS A C 1
ATOM 811 O O . LYS A 1 103 ? 21.106 -1.109 -8.777 1.00 87.19 103 LYS A O 1
ATOM 816 N N . GLU A 1 104 ? 19.596 -2.357 -7.712 1.00 86.50 104 GLU A N 1
ATOM 817 C CA . GLU A 1 104 ? 19.920 -3.597 -8.421 1.00 86.50 104 GLU A CA 1
ATOM 818 C C . GLU A 1 104 ? 19.580 -3.518 -9.910 1.00 86.50 104 GLU A C 1
ATOM 820 O O . GLU A 1 104 ? 20.408 -3.881 -10.741 1.00 86.50 104 GLU A O 1
ATOM 825 N N . LEU A 1 105 ? 18.416 -2.975 -10.273 1.00 80.38 105 LEU A N 1
ATOM 826 C CA . LEU A 1 105 ? 18.011 -2.778 -11.666 1.00 80.38 105 LEU A CA 1
ATOM 827 C C . LEU A 1 105 ? 18.906 -1.771 -12.390 1.00 80.38 105 LEU A C 1
ATOM 829 O O . LEU A 1 105 ? 19.238 -1.984 -13.553 1.00 80.38 105 LEU A O 1
ATOM 833 N N . THR A 1 106 ? 19.339 -0.698 -11.728 1.00 80.06 106 THR A N 1
ATOM 834 C CA . THR A 1 106 ? 20.263 0.276 -12.332 1.00 80.06 106 THR A CA 1
ATOM 835 C C . THR A 1 106 ? 21.665 -0.301 -12.509 1.00 80.06 106 THR A C 1
ATOM 837 O O . THR A 1 106 ? 22.249 -0.135 -13.579 1.00 80.06 106 THR A O 1
ATOM 840 N N . HIS A 1 107 ? 22.185 -1.047 -11.530 1.00 77.44 107 HIS A N 1
ATOM 841 C CA . HIS A 1 107 ? 23.450 -1.767 -11.687 1.00 77.44 107 HIS A CA 1
ATOM 842 C C . HIS A 1 107 ? 23.360 -2.879 -12.741 1.00 77.44 107 HIS A C 1
ATOM 844 O O . HIS A 1 107 ? 24.271 -3.026 -13.552 1.00 77.44 107 HIS A O 1
ATOM 850 N N . SER A 1 108 ? 22.256 -3.628 -12.783 1.00 73.69 108 SER A N 1
ATOM 851 C CA . SER A 1 108 ? 21.992 -4.633 -13.817 1.00 73.69 108 SER A CA 1
ATOM 852 C C . SER A 1 108 ? 21.926 -3.992 -15.206 1.00 73.69 108 SER A C 1
ATOM 854 O O . SER A 1 108 ? 22.561 -4.483 -16.134 1.00 73.69 108 SER A O 1
ATOM 856 N N . ALA A 1 109 ? 21.255 -2.844 -15.344 1.00 64.88 109 ALA A N 1
ATOM 857 C CA . ALA A 1 109 ? 21.184 -2.096 -16.596 1.00 64.88 109 ALA A CA 1
ATOM 858 C C . ALA A 1 109 ? 22.552 -1.554 -17.045 1.00 64.88 109 ALA A C 1
ATOM 860 O O . ALA A 1 109 ? 22.879 -1.652 -18.224 1.00 64.88 109 ALA A O 1
ATOM 861 N N . GLN A 1 110 ? 23.372 -1.027 -16.128 1.00 65.81 110 GLN A N 1
ATOM 862 C CA . GLN A 1 110 ? 24.727 -0.544 -16.436 1.00 65.81 110 GLN A CA 1
ATOM 863 C C . GLN A 1 110 ? 25.689 -1.671 -16.824 1.00 65.81 110 GLN A C 1
ATOM 865 O O . GLN A 1 110 ? 26.563 -1.469 -17.662 1.00 65.81 110 GLN A O 1
ATOM 870 N N . ASN A 1 111 ? 25.519 -2.858 -16.244 1.00 68.06 111 ASN A N 1
ATOM 871 C CA . ASN A 1 111 ? 26.340 -4.027 -16.554 1.00 68.06 111 ASN A CA 1
ATOM 872 C C . ASN A 1 111 ? 25.817 -4.825 -17.754 1.00 68.06 111 ASN A C 1
ATOM 874 O O . ASN A 1 111 ? 26.437 -5.816 -18.144 1.00 68.06 111 ASN A O 1
ATOM 878 N N . ASN A 1 112 ? 24.696 -4.419 -18.358 1.00 70.94 112 ASN A N 1
ATOM 879 C CA . ASN A 1 112 ? 24.127 -5.110 -19.503 1.00 70.94 112 ASN A CA 1
ATOM 880 C C . ASN A 1 112 ? 24.847 -4.701 -20.796 1.00 70.94 112 ASN A C 1
ATOM 882 O O . ASN A 1 112 ? 24.311 -3.998 -21.655 1.00 70.94 112 ASN A O 1
ATOM 886 N N . THR A 1 113 ? 26.082 -5.185 -20.938 1.00 75.12 113 THR A N 1
ATOM 887 C CA . THR A 1 113 ? 26.911 -5.055 -22.145 1.00 75.12 113 THR A CA 1
ATOM 888 C C . THR A 1 113 ? 26.181 -5.516 -23.405 1.00 75.12 113 THR A C 1
ATOM 890 O O . THR A 1 113 ? 26.453 -4.995 -24.484 1.00 75.12 113 THR A O 1
ATOM 893 N N . ALA A 1 114 ? 25.212 -6.430 -23.282 1.00 75.56 114 ALA A N 1
ATOM 894 C CA . ALA A 1 114 ? 24.412 -6.906 -24.401 1.00 75.56 114 ALA A CA 1
ATOM 895 C C . ALA A 1 114 ? 23.526 -5.802 -25.006 1.00 75.56 114 ALA A C 1
ATOM 897 O O . ALA A 1 114 ? 23.323 -5.793 -26.218 1.00 75.56 114 ALA A O 1
ATOM 898 N N . VAL A 1 115 ? 23.037 -4.838 -24.213 1.00 80.50 115 VAL A N 1
ATOM 899 C CA . VAL A 1 115 ? 22.268 -3.689 -24.737 1.00 80.50 115 VAL A CA 1
ATOM 900 C C . VAL A 1 115 ? 23.184 -2.737 -25.507 1.00 80.50 115 VAL A C 1
ATOM 902 O O . VAL A 1 115 ? 22.825 -2.263 -26.588 1.00 80.50 115 VAL A O 1
ATOM 905 N N . ASP A 1 116 ? 24.398 -2.504 -25.012 1.00 82.56 116 ASP A N 1
ATOM 906 C CA . ASP A 1 116 ? 25.403 -1.709 -25.721 1.00 82.56 116 ASP A CA 1
ATOM 907 C C . ASP A 1 116 ? 25.876 -2.390 -27.009 1.00 82.56 116 ASP A C 1
ATOM 909 O O . ASP A 1 116 ? 26.039 -1.735 -28.042 1.00 82.56 116 ASP A O 1
ATOM 913 N N . GLU A 1 117 ? 26.077 -3.706 -26.981 1.00 84.38 117 GLU A N 1
ATOM 914 C CA . GLU A 1 117 ? 26.384 -4.512 -28.162 1.00 84.38 117 GLU A CA 1
ATOM 915 C C . GLU A 1 117 ? 25.237 -4.490 -29.168 1.00 84.38 117 GLU A C 1
ATOM 917 O O . GLU A 1 117 ? 25.475 -4.250 -30.352 1.00 84.38 117 GLU A O 1
ATOM 922 N N . LEU A 1 118 ? 23.990 -4.628 -28.715 1.00 87.69 118 LEU A N 1
ATOM 923 C CA . LEU A 1 118 ? 22.811 -4.521 -29.568 1.00 87.69 118 LEU A CA 1
ATOM 924 C C . LEU A 1 118 ? 22.727 -3.140 -30.229 1.00 87.69 118 LEU A C 1
ATOM 926 O O . LEU A 1 118 ? 22.485 -3.049 -31.432 1.00 87.69 118 LEU A O 1
ATOM 930 N N . ASN A 1 119 ? 23.001 -2.065 -29.489 1.00 86.94 119 ASN A N 1
ATOM 931 C CA . ASN A 1 119 ? 23.050 -0.707 -30.034 1.00 86.94 119 ASN A CA 1
ATOM 932 C C . ASN A 1 119 ? 24.185 -0.530 -31.056 1.00 86.94 119 ASN A C 1
ATOM 934 O O . ASN A 1 119 ? 23.987 0.079 -32.115 1.00 86.94 119 ASN A O 1
ATOM 938 N N . LYS A 1 120 ? 25.374 -1.086 -30.786 1.00 91.06 120 LYS A N 1
ATOM 939 C CA . LYS A 1 120 ? 26.497 -1.099 -31.740 1.00 91.06 120 LYS A CA 1
ATOM 940 C C . LYS A 1 120 ? 26.126 -1.860 -33.014 1.00 91.06 120 LYS A C 1
ATOM 942 O O . LYS A 1 1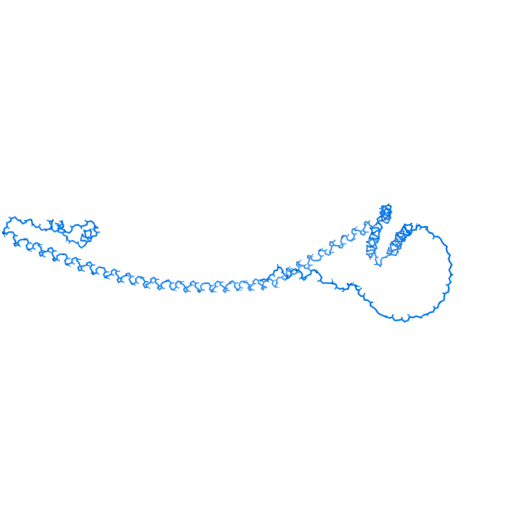20 ? 26.371 -1.352 -34.110 1.00 91.06 120 LYS A O 1
ATOM 947 N N . LEU A 1 121 ? 25.492 -3.025 -32.885 1.00 92.06 121 LEU A N 1
ATOM 948 C CA . LEU A 1 121 ? 25.036 -3.844 -34.008 1.00 92.06 121 LEU A CA 1
ATOM 949 C C . LEU A 1 121 ? 23.918 -3.160 -34.799 1.00 92.06 121 LEU A C 1
ATOM 951 O O . LEU A 1 121 ? 23.973 -3.139 -36.025 1.00 92.06 121 LEU A O 1
ATOM 955 N N . ALA A 1 122 ? 22.957 -2.514 -34.139 1.00 92.94 122 ALA A N 1
ATOM 956 C CA . ALA A 1 122 ? 21.911 -1.737 -34.800 1.00 92.94 122 ALA A CA 1
ATOM 957 C C . ALA A 1 122 ? 22.501 -0.572 -35.613 1.00 92.94 122 ALA A C 1
ATOM 959 O O . ALA A 1 122 ? 22.108 -0.331 -36.758 1.00 92.94 122 ALA A O 1
ATOM 960 N N . LYS A 1 123 ? 23.510 0.117 -35.063 1.00 95.44 123 LYS A N 1
ATOM 961 C CA . LYS A 1 123 ? 24.249 1.166 -35.778 1.00 95.44 123 LYS A CA 1
ATOM 962 C C . LYS A 1 123 ? 25.029 0.609 -36.968 1.00 95.44 123 LYS A C 1
ATOM 964 O O . LYS A 1 123 ? 25.045 1.241 -38.025 1.00 95.44 123 LYS A O 1
ATOM 969 N N . ALA A 1 124 ? 25.673 -0.548 -36.811 1.00 95.31 124 ALA A N 1
ATOM 970 C CA . ALA A 1 124 ? 26.376 -1.224 -37.896 1.00 95.31 124 ALA A CA 1
ATOM 971 C C . ALA A 1 124 ? 25.407 -1.627 -39.017 1.00 95.31 124 ALA A C 1
ATOM 973 O O . ALA A 1 124 ? 25.646 -1.274 -40.168 1.00 95.31 124 ALA A O 1
ATOM 974 N N . LYS A 1 125 ? 24.269 -2.242 -38.675 1.00 95.69 125 LYS A N 1
ATOM 975 C CA . LYS A 1 125 ? 23.203 -2.606 -39.615 1.00 95.69 125 LYS A CA 1
ATOM 976 C C . LYS A 1 125 ? 22.716 -1.398 -40.415 1.00 95.69 125 LYS A C 1
ATOM 978 O O . LYS A 1 125 ? 22.734 -1.440 -41.639 1.00 95.69 125 LYS A O 1
ATOM 983 N N . LYS A 1 126 ? 22.389 -0.288 -39.744 1.00 95.69 126 LYS A N 1
ATOM 984 C CA . LYS A 1 126 ? 21.959 0.952 -40.414 1.00 95.69 126 LYS A CA 1
ATOM 985 C C . LYS A 1 126 ? 22.998 1.459 -41.417 1.00 95.69 126 LYS A C 1
ATOM 987 O O . LYS A 1 126 ? 22.657 1.886 -42.515 1.00 95.69 126 LYS A O 1
ATOM 992 N N . ARG A 1 127 ? 24.282 1.425 -41.047 1.00 94.38 127 ARG A N 1
ATOM 993 C CA . ARG A 1 127 ? 25.370 1.816 -41.956 1.00 94.38 127 ARG A CA 1
ATOM 994 C C . ARG A 1 127 ? 25.492 0.854 -43.134 1.00 94.38 127 ARG A C 1
ATOM 996 O O . ARG A 1 127 ? 25.713 1.307 -44.248 1.00 94.38 127 ARG A O 1
ATOM 1003 N N . MET A 1 128 ? 25.337 -0.448 -42.909 1.00 93.56 128 MET A N 1
ATOM 1004 C CA . MET A 1 128 ? 25.377 -1.448 -43.978 1.00 93.56 128 MET A CA 1
ATOM 1005 C C . MET A 1 128 ? 24.225 -1.275 -44.970 1.00 93.56 128 MET A C 1
ATOM 1007 O O . MET A 1 128 ? 24.456 -1.368 -46.170 1.00 93.56 128 MET A O 1
ATOM 1011 N N . GLU A 1 129 ? 23.022 -0.952 -44.498 1.00 94.62 129 GLU A N 1
ATOM 1012 C CA . GLU A 1 129 ? 21.874 -0.633 -45.358 1.00 94.62 129 GLU A CA 1
ATOM 1013 C C . GLU A 1 129 ? 22.138 0.618 -46.209 1.00 94.62 129 GLU A C 1
ATOM 1015 O O . GLU A 1 129 ? 21.898 0.611 -47.414 1.00 94.62 129 GLU A O 1
ATOM 1020 N N . GLN A 1 130 ? 22.722 1.670 -45.620 1.00 92.19 130 GLN A N 1
ATOM 1021 C CA . GLN A 1 130 ? 23.137 2.864 -46.369 1.00 92.19 130 GLN A CA 1
ATOM 1022 C C . GLN A 1 130 ? 24.186 2.534 -47.436 1.00 92.19 130 GLN A C 1
ATOM 1024 O O . GLN A 1 130 ? 24.091 2.998 -48.569 1.00 92.19 130 GLN A O 1
ATOM 1029 N N . VAL A 1 131 ? 25.175 1.706 -47.093 1.00 91.81 131 VAL A N 1
ATOM 1030 C CA . VAL A 1 131 ? 26.194 1.243 -48.041 1.00 91.81 131 VAL A CA 1
ATOM 1031 C C . VAL A 1 131 ? 25.548 0.437 -49.171 1.00 91.81 131 VAL A C 1
ATOM 1033 O O . VAL A 1 131 ? 25.850 0.678 -50.337 1.00 91.81 131 VAL A O 1
ATOM 1036 N N . GLN A 1 132 ? 24.615 -0.464 -48.857 1.00 90.81 132 GLN A N 1
ATOM 1037 C CA . GLN A 1 132 ? 23.870 -1.233 -49.852 1.00 90.81 132 GLN A CA 1
ATOM 1038 C C . GLN A 1 132 ? 23.078 -0.327 -50.800 1.00 90.81 132 GLN A C 1
ATOM 1040 O O . GLN A 1 132 ? 23.109 -0.554 -52.009 1.00 90.81 132 GLN A O 1
ATOM 1045 N N . GLN A 1 133 ? 22.408 0.703 -50.278 1.00 91.25 133 GLN A N 1
ATOM 1046 C CA . GLN A 1 133 ? 21.671 1.667 -51.093 1.00 91.25 133 GLN A CA 1
ATOM 1047 C C . GLN A 1 133 ? 22.604 2.409 -52.057 1.00 91.25 133 GLN A C 1
ATOM 1049 O O . GLN A 1 133 ? 22.353 2.431 -53.260 1.00 91.25 133 GLN A O 1
ATOM 1054 N N . VAL A 1 134 ? 23.722 2.936 -51.554 1.00 87.19 134 VAL A N 1
ATOM 1055 C CA . VAL A 1 134 ? 24.707 3.642 -52.385 1.00 87.19 134 VAL A CA 1
ATOM 1056 C C . VAL A 1 134 ? 25.282 2.719 -53.464 1.00 87.19 134 VAL A C 1
ATOM 1058 O O . VAL A 1 134 ? 25.431 3.137 -54.609 1.00 87.19 134 VAL A O 1
ATOM 1061 N N . PHE A 1 135 ? 25.557 1.447 -53.156 1.00 85.69 135 PHE A N 1
ATOM 1062 C CA . PHE A 1 135 ? 26.007 0.474 -54.159 1.00 85.69 135 PHE A CA 1
ATOM 1063 C C . PHE A 1 135 ? 24.913 0.069 -55.158 1.00 85.69 135 PHE A C 1
ATOM 1065 O O . PHE A 1 135 ? 25.225 -0.228 -56.312 1.00 85.69 135 PHE A O 1
ATOM 1072 N N . ALA A 1 136 ? 23.641 0.060 -54.760 1.00 87.00 136 ALA A N 1
ATOM 1073 C CA . ALA A 1 136 ? 22.535 -0.162 -55.685 1.00 87.00 136 ALA A CA 1
ATOM 1074 C C . ALA A 1 136 ? 22.419 0.999 -56.688 1.00 87.00 136 ALA A C 1
ATOM 1076 O O . ALA A 1 136 ? 22.351 0.758 -57.894 1.00 87.00 136 ALA A O 1
ATOM 1077 N N . GLU A 1 137 ? 22.502 2.242 -56.207 1.00 85.25 137 GLU A N 1
ATOM 1078 C CA . GLU A 1 137 ? 22.552 3.454 -57.037 1.00 85.25 137 GLU A CA 1
ATOM 1079 C C . GLU A 1 137 ? 23.788 3.454 -57.952 1.00 85.25 137 GLU A C 1
ATOM 1081 O O . GLU A 1 137 ? 23.697 3.753 -59.142 1.00 85.25 137 GLU A O 1
ATOM 1086 N N . ALA A 1 138 ? 24.933 3.002 -57.435 1.00 83.50 138 ALA A N 1
ATOM 1087 C CA . ALA A 1 138 ? 26.166 2.813 -58.193 1.00 83.50 138 ALA A CA 1
ATOM 1088 C C . ALA A 1 138 ? 26.018 1.814 -59.347 1.00 83.50 138 ALA A C 1
ATOM 1090 O O . ALA A 1 138 ? 26.543 2.028 -60.439 1.00 83.50 138 ALA A O 1
ATOM 1091 N N . LYS A 1 139 ? 25.333 0.693 -59.095 1.00 83.81 139 LYS A N 1
ATOM 1092 C CA . LYS A 1 139 ? 25.092 -0.361 -60.086 1.00 83.81 139 LYS A CA 1
ATOM 1093 C C . LYS A 1 139 ? 24.094 0.085 -61.154 1.00 83.81 139 LYS A C 1
ATOM 1095 O O . LYS A 1 139 ? 24.215 -0.335 -62.299 1.00 83.81 139 LYS A O 1
ATOM 1100 N N . ALA A 1 140 ? 23.134 0.931 -60.787 1.00 83.38 140 ALA A N 1
ATOM 1101 C CA . ALA A 1 140 ? 22.176 1.536 -61.707 1.00 83.38 140 ALA A CA 1
ATOM 1102 C C . ALA A 1 140 ? 22.752 2.729 -62.498 1.00 83.38 140 ALA A C 1
ATOM 1104 O O . ALA A 1 140 ? 22.038 3.312 -63.314 1.00 83.38 140 ALA A O 1
ATOM 1105 N N . PHE A 1 141 ? 24.022 3.090 -62.273 1.00 82.38 141 PHE A N 1
ATOM 1106 C CA . PHE A 1 141 ? 24.691 4.185 -62.969 1.00 82.38 141 PHE A CA 1
ATOM 1107 C C . PHE A 1 141 ? 24.827 3.885 -64.464 1.00 82.38 141 PHE A C 1
ATOM 1109 O O . PHE A 1 141 ? 25.612 3.029 -64.875 1.00 82.38 141 PHE A O 1
ATOM 1116 N N . ASP A 1 142 ? 24.073 4.629 -65.264 1.00 83.06 142 ASP A N 1
ATOM 1117 C CA . ASP A 1 142 ? 24.018 4.512 -66.716 1.00 83.06 142 ASP A CA 1
ATOM 1118 C C . ASP A 1 142 ? 24.129 5.912 -67.337 1.00 83.06 142 ASP A C 1
ATOM 1120 O O . ASP A 1 142 ? 23.234 6.750 -67.194 1.00 83.06 142 ASP A O 1
ATOM 1124 N N . GLU A 1 143 ? 25.251 6.169 -68.011 1.00 81.31 143 GLU A N 1
ATOM 1125 C CA . GLU A 1 143 ? 25.606 7.470 -68.595 1.00 81.31 143 GLU A CA 1
ATOM 1126 C C . GLU A 1 143 ? 24.575 7.936 -69.647 1.00 81.31 143 GLU A C 1
ATOM 1128 O O . GLU A 1 143 ? 24.283 9.131 -69.759 1.00 81.31 143 GLU A O 1
ATOM 1133 N N . ALA A 1 144 ? 23.941 7.004 -70.368 1.00 79.94 144 ALA A N 1
ATOM 1134 C CA . ALA A 1 144 ? 22.925 7.323 -71.373 1.00 79.94 144 ALA A CA 1
ATOM 1135 C C . ALA A 1 144 ? 21.592 7.757 -70.738 1.00 79.94 144 ALA A C 1
ATOM 1137 O O . ALA A 1 144 ? 20.928 8.682 -71.208 1.00 79.94 144 ALA A O 1
ATOM 1138 N N . LYS A 1 145 ? 21.204 7.131 -69.623 1.00 83.44 145 LYS A N 1
ATOM 1139 C CA . LYS A 1 145 ? 19.989 7.523 -68.894 1.00 83.44 145 LYS A CA 1
ATOM 1140 C C . LYS A 1 145 ? 20.164 8.877 -68.221 1.00 83.44 145 LYS A C 1
ATOM 1142 O O . LYS A 1 145 ? 19.265 9.710 -68.304 1.00 83.44 145 LYS A O 1
ATOM 1147 N N . ILE A 1 146 ? 21.337 9.123 -67.637 1.00 85.94 146 ILE A N 1
ATOM 1148 C CA . ILE A 1 146 ? 21.667 10.391 -66.974 1.00 85.94 146 ILE A CA 1
ATOM 1149 C C . ILE A 1 146 ? 21.634 11.558 -67.974 1.00 85.94 146 ILE A C 1
ATOM 1151 O O . ILE A 1 146 ? 21.022 12.585 -67.690 1.00 85.94 146 ILE A O 1
ATOM 1155 N N . THR A 1 147 ? 22.224 11.397 -69.164 1.00 82.69 147 THR A N 1
ATOM 1156 C CA . THR A 1 147 ? 22.155 12.417 -70.232 1.00 82.69 147 THR A CA 1
ATOM 1157 C C . THR A 1 147 ? 20.727 12.653 -70.713 1.00 82.69 147 THR A C 1
ATOM 1159 O O . THR A 1 147 ? 20.315 13.803 -70.829 1.00 82.69 147 THR A O 1
ATOM 1162 N N . SER A 1 148 ? 19.946 11.592 -70.942 1.00 84.75 148 SER A N 1
ATOM 1163 C CA . SER A 1 148 ? 18.552 11.730 -71.387 1.00 84.75 148 SER A CA 1
ATOM 1164 C C . SER A 1 148 ? 17.675 12.468 -70.370 1.00 84.75 148 SER A C 1
ATOM 1166 O O . SER A 1 148 ? 16.894 13.338 -70.750 1.00 84.75 148 SER A O 1
ATOM 1168 N N . HIS A 1 149 ? 17.849 12.185 -69.075 1.00 82.56 149 HIS A N 1
ATOM 1169 C CA . HIS A 1 149 ? 17.112 12.859 -68.011 1.00 82.56 149 HIS A CA 1
ATOM 1170 C C . HIS A 1 149 ? 17.534 14.323 -67.878 1.00 82.56 149 HIS A C 1
ATOM 1172 O O . HIS A 1 149 ? 16.690 15.197 -67.700 1.00 82.56 149 HIS A O 1
ATOM 1178 N N . LEU A 1 150 ? 18.830 14.609 -68.033 1.00 84.38 150 LEU A N 1
ATOM 1179 C CA . LEU A 1 150 ? 19.332 15.977 -68.032 1.00 84.38 150 LEU A CA 1
ATOM 1180 C C . LEU A 1 150 ? 18.744 16.798 -69.184 1.00 84.38 150 LEU A C 1
ATOM 1182 O O . LEU A 1 150 ? 18.311 17.920 -68.949 1.00 84.38 150 LEU A O 1
ATOM 1186 N N . ILE A 1 151 ? 18.688 16.236 -70.396 1.00 82.69 151 ILE A N 1
ATOM 1187 C CA . ILE A 1 151 ? 18.087 16.890 -71.568 1.00 82.69 151 ILE A CA 1
ATOM 1188 C C . ILE A 1 151 ? 16.597 17.157 -71.320 1.00 82.69 151 ILE A C 1
ATOM 1190 O O . ILE A 1 151 ? 16.148 18.275 -71.533 1.00 82.69 151 ILE A O 1
ATOM 1194 N N . GLN A 1 152 ? 15.854 16.193 -70.762 1.00 85.12 152 GLN A N 1
ATOM 1195 C CA . GLN A 1 152 ? 14.447 16.393 -70.386 1.00 85.12 152 GLN A CA 1
ATOM 1196 C C . GLN A 1 152 ? 14.253 17.516 -69.353 1.00 85.12 152 GLN A C 1
ATOM 1198 O O . GLN A 1 152 ? 13.304 18.293 -69.456 1.00 85.12 152 GLN A O 1
ATOM 1203 N N . LEU A 1 153 ? 15.138 17.620 -68.354 1.00 82.12 153 LEU A N 1
ATOM 1204 C CA . LEU A 1 153 ? 15.087 18.692 -67.352 1.00 82.12 153 LEU A CA 1
ATOM 1205 C C . LEU A 1 153 ? 15.430 20.066 -67.949 1.00 82.12 153 LEU A C 1
ATOM 1207 O O . LEU A 1 153 ? 14.843 21.071 -67.541 1.00 82.12 153 LEU A O 1
ATOM 1211 N N . LEU A 1 154 ? 16.353 20.099 -68.914 1.00 81.06 154 LEU A N 1
ATOM 1212 C CA . LEU A 1 154 ? 16.751 21.302 -69.646 1.00 81.06 154 LEU A CA 1
ATOM 1213 C C . LEU A 1 154 ? 15.644 21.782 -70.592 1.00 81.06 154 LEU A C 1
ATOM 1215 O O . LEU A 1 154 ? 15.316 22.966 -70.577 1.00 81.06 154 LEU A O 1
ATOM 1219 N N . ASP A 1 155 ? 15.017 20.867 -71.336 1.00 80.50 155 ASP A N 1
ATOM 1220 C CA . ASP A 1 155 ? 13.875 21.150 -72.217 1.00 80.50 155 ASP A CA 1
ATOM 1221 C C . ASP A 1 155 ? 12.652 21.626 -71.416 1.00 80.50 155 ASP A C 1
ATOM 1223 O O . ASP A 1 155 ? 11.885 22.473 -71.871 1.00 80.50 155 ASP A O 1
ATOM 1227 N N . GLY A 1 156 ? 12.496 21.131 -70.183 1.00 78.38 156 GLY A N 1
ATOM 1228 C CA . GLY A 1 156 ? 11.475 21.575 -69.233 1.00 78.38 156 GLY A CA 1
ATOM 1229 C C . GLY A 1 156 ? 11.754 22.928 -68.561 1.00 78.38 156 GLY A C 1
ATOM 1230 O O . GLY A 1 156 ? 10.961 23.347 -67.720 1.00 78.38 156 GLY A O 1
ATOM 1231 N N . GLY A 1 157 ? 12.871 23.600 -68.870 1.00 75.19 157 GLY A N 1
ATOM 1232 C CA . GLY A 1 157 ? 13.223 24.925 -68.340 1.00 75.19 157 GLY A CA 1
ATOM 1233 C C . GLY A 1 157 ? 13.620 24.960 -66.855 1.00 75.19 157 GLY A C 1
ATOM 1234 O O . GLY A 1 157 ? 13.829 26.038 -66.295 1.00 75.19 157 GLY A O 1
ATOM 1235 N N . ASN A 1 158 ? 13.755 23.803 -66.199 1.00 80.44 158 ASN A N 1
ATOM 1236 C CA . ASN A 1 158 ? 14.050 23.696 -64.769 1.00 80.44 158 ASN A CA 1
ATOM 1237 C C . ASN A 1 158 ? 15.560 23.651 -64.509 1.00 80.44 158 ASN A C 1
ATOM 1239 O O . ASN A 1 158 ? 16.135 22.630 -64.129 1.00 80.44 158 ASN A O 1
ATOM 1243 N N . MET A 1 159 ? 16.202 24.806 -64.670 1.00 76.81 159 MET A N 1
ATOM 1244 C CA . MET A 1 159 ? 17.653 24.965 -64.555 1.00 76.81 159 MET A CA 1
ATOM 1245 C C . MET A 1 159 ? 18.213 24.611 -63.161 1.00 76.81 159 MET A C 1
ATOM 1247 O O . MET A 1 159 ? 19.311 24.067 -63.050 1.00 76.81 159 MET A O 1
ATOM 1251 N N . SER A 1 160 ? 17.459 24.884 -62.089 1.00 81.50 160 SER A N 1
ATOM 1252 C CA . SER A 1 160 ? 17.879 24.542 -60.718 1.00 81.50 160 SER A CA 1
ATOM 1253 C C . SER A 1 160 ? 17.904 23.031 -60.494 1.00 81.50 160 SER A C 1
ATOM 1255 O O . SER A 1 160 ? 18.893 22.500 -60.001 1.00 81.50 160 SER A O 1
ATOM 1257 N N . ALA A 1 161 ? 16.851 22.328 -60.921 1.00 83.06 161 ALA A N 1
ATOM 1258 C CA . ALA A 1 161 ? 16.758 20.877 -60.780 1.00 83.06 161 ALA A CA 1
ATOM 1259 C C . ALA A 1 161 ? 17.825 20.154 -61.619 1.00 83.06 161 ALA A C 1
ATOM 1261 O O . ALA A 1 161 ? 18.400 19.166 -61.167 1.00 83.06 161 ALA A O 1
ATOM 1262 N N . ALA A 1 162 ? 18.141 20.678 -62.810 1.00 82.62 162 ALA A N 1
ATOM 1263 C CA . ALA A 1 162 ? 19.237 20.175 -63.634 1.00 82.62 162 ALA A CA 1
ATOM 1264 C C . ALA A 1 162 ? 20.601 20.326 -62.933 1.00 82.62 162 ALA A C 1
ATOM 1266 O O . ALA A 1 162 ? 21.403 19.390 -62.930 1.00 82.62 162 ALA A O 1
ATOM 1267 N N . GLN A 1 163 ? 20.855 21.467 -62.284 1.00 82.50 163 GLN A N 1
ATOM 1268 C CA . GLN A 1 163 ? 22.089 21.691 -61.529 1.00 82.50 163 GLN A CA 1
ATOM 1269 C C . GLN A 1 163 ? 22.195 20.764 -60.306 1.00 82.50 1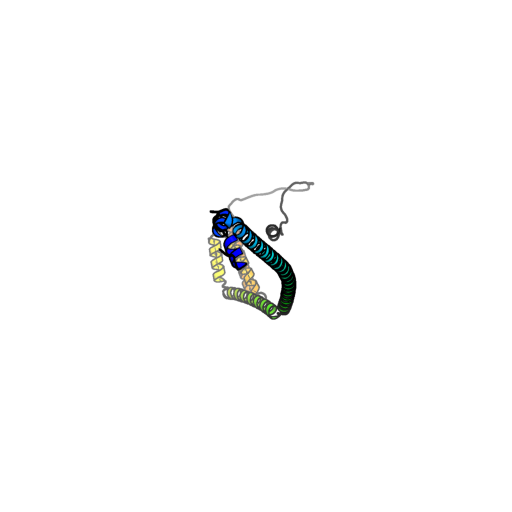63 GLN A C 1
ATOM 1271 O O . GLN A 1 163 ? 23.251 20.168 -60.081 1.00 82.50 163 GLN A O 1
ATOM 1276 N N . ASP A 1 164 ? 21.110 20.596 -59.549 1.00 85.88 164 ASP A N 1
ATOM 1277 C CA . ASP A 1 164 ? 21.066 19.701 -58.386 1.00 85.88 164 ASP A CA 1
ATOM 1278 C C . ASP A 1 164 ? 21.272 18.233 -58.791 1.00 85.88 164 ASP A C 1
ATOM 1280 O O . ASP A 1 164 ? 22.002 17.493 -58.128 1.00 85.88 164 ASP A O 1
ATOM 1284 N N . TYR A 1 165 ? 20.725 17.827 -59.939 1.00 84.44 165 TYR A N 1
ATOM 1285 C CA . TYR A 1 165 ? 20.916 16.490 -60.499 1.00 84.44 165 TYR A CA 1
ATOM 1286 C C . TYR A 1 165 ? 22.375 16.220 -60.908 1.00 84.44 165 TYR A C 1
ATOM 1288 O O . TYR A 1 165 ? 22.918 15.140 -60.645 1.00 84.44 165 TYR A O 1
ATOM 1296 N N . VAL A 1 166 ? 23.063 17.213 -61.484 1.00 85.44 166 VAL A N 1
ATOM 1297 C CA . VAL A 1 166 ? 24.502 17.116 -61.785 1.00 85.44 166 VAL A CA 1
ATOM 1298 C C . VAL A 1 166 ? 25.329 17.029 -60.497 1.00 85.44 166 VAL A C 1
ATOM 1300 O O . VAL A 1 166 ? 26.269 16.232 -60.429 1.00 85.44 166 VAL A O 1
ATOM 1303 N N . LEU A 1 167 ? 24.966 17.773 -59.445 1.00 85.44 167 LEU A N 1
ATOM 1304 C CA . LEU A 1 167 ? 25.625 17.691 -58.135 1.00 85.44 167 LEU A CA 1
ATOM 1305 C C . LEU A 1 167 ? 25.430 16.321 -57.471 1.00 85.44 167 LEU A C 1
ATOM 1307 O O . LEU A 1 167 ? 26.394 15.754 -56.951 1.00 85.44 167 LEU A O 1
ATOM 1311 N N . GLN A 1 168 ? 24.224 15.756 -57.538 1.00 85.12 168 GLN A N 1
ATOM 1312 C CA . GLN A 1 168 ? 23.938 14.412 -57.038 1.00 85.12 168 GLN A CA 1
ATOM 1313 C C . GLN A 1 168 ? 24.732 13.349 -57.809 1.00 85.12 168 GLN A C 1
ATOM 1315 O O . GLN A 1 168 ? 25.366 12.483 -57.203 1.00 85.12 168 GLN A O 1
ATOM 1320 N N . THR A 1 169 ? 24.780 13.457 -59.138 1.00 84.56 169 THR A N 1
ATOM 1321 C CA . THR A 1 169 ? 25.566 12.556 -59.995 1.00 84.56 169 THR A CA 1
ATOM 1322 C C . THR A 1 169 ? 27.059 12.657 -59.674 1.00 84.56 169 THR A C 1
ATOM 1324 O O . THR A 1 169 ? 27.744 11.642 -59.549 1.00 84.56 169 THR A O 1
ATOM 1327 N N . ARG A 1 170 ? 27.572 13.873 -59.442 1.00 86.06 170 ARG A N 1
ATOM 1328 C CA . ARG A 1 170 ? 28.956 14.109 -59.003 1.00 86.06 170 ARG A CA 1
ATOM 1329 C C . ARG A 1 170 ? 29.251 13.469 -57.646 1.00 86.06 170 ARG A C 1
ATOM 1331 O O . ARG A 1 170 ? 30.326 12.895 -57.469 1.00 86.06 170 ARG A O 1
ATOM 1338 N N . ALA A 1 171 ? 28.326 13.580 -56.694 1.00 85.62 171 ALA A N 1
ATOM 1339 C CA . ALA A 1 171 ? 28.450 12.962 -55.377 1.00 85.62 171 ALA A CA 1
ATOM 1340 C C . ALA A 1 171 ? 28.479 11.431 -55.485 1.00 85.62 171 ALA A C 1
ATOM 1342 O O . ALA A 1 171 ? 29.341 10.799 -54.877 1.00 85.62 171 ALA A O 1
ATOM 1343 N N . LEU A 1 172 ? 27.628 10.847 -56.333 1.00 85.06 172 LEU A N 1
ATOM 1344 C CA . LEU A 1 172 ? 27.644 9.415 -56.626 1.00 85.06 172 LEU A CA 1
ATOM 1345 C C . LEU A 1 172 ? 28.970 8.992 -57.275 1.00 85.06 172 LEU A C 1
ATOM 1347 O O . LEU A 1 172 ? 29.518 7.956 -56.919 1.00 85.06 172 LEU A O 1
ATOM 1351 N N . CYS A 1 173 ? 29.566 9.813 -58.148 1.00 83.56 173 CYS A N 1
ATOM 1352 C CA . CYS A 1 173 ? 30.856 9.497 -58.767 1.00 83.56 173 CYS A CA 1
ATOM 1353 C C . CYS A 1 173 ? 32.030 9.353 -57.776 1.00 83.56 173 CYS A C 1
ATOM 1355 O O . CYS A 1 173 ? 33.014 8.684 -58.101 1.00 83.56 173 CYS A O 1
ATOM 1357 N N . GLN A 1 174 ? 31.941 9.924 -56.568 1.00 85.38 174 GLN A N 1
ATOM 1358 C CA . GLN A 1 174 ? 32.981 9.808 -55.533 1.00 85.38 174 GLN A CA 1
ATOM 1359 C C . GLN A 1 174 ? 33.219 8.363 -55.080 1.00 85.38 174 GLN A C 1
ATOM 1361 O O . GLN A 1 174 ? 34.332 8.040 -54.672 1.00 85.38 174 GLN A O 1
ATOM 1366 N N . ILE A 1 175 ? 32.226 7.474 -55.180 1.00 86.25 175 ILE A N 1
ATOM 1367 C CA . ILE A 1 175 ? 32.369 6.073 -54.745 1.00 86.25 175 ILE A CA 1
ATOM 1368 C C . ILE A 1 175 ? 33.403 5.297 -55.563 1.00 86.25 175 ILE A C 1
ATOM 1370 O O . ILE A 1 175 ? 33.954 4.306 -55.094 1.00 86.25 175 ILE A O 1
ATOM 1374 N N . TRP A 1 176 ? 33.688 5.758 -56.782 1.00 84.94 176 TRP A N 1
ATOM 1375 C CA . TRP A 1 176 ? 34.699 5.161 -57.645 1.00 84.94 176 TRP A CA 1
ATOM 1376 C C . TRP A 1 176 ? 36.083 5.765 -57.438 1.00 84.94 176 TRP A C 1
ATOM 1378 O O . TRP A 1 176 ? 37.016 5.305 -58.088 1.00 84.94 176 TRP A O 1
ATOM 1388 N N . LYS A 1 177 ? 36.263 6.759 -56.560 1.00 84.19 177 LYS A N 1
ATOM 1389 C CA . LYS A 1 177 ? 37.559 7.407 -56.318 1.00 84.19 177 LYS A CA 1
ATOM 1390 C C . LYS A 1 177 ? 38.643 6.364 -56.016 1.00 84.19 177 LYS A C 1
ATOM 1392 O O . LYS A 1 177 ? 38.518 5.578 -55.086 1.00 84.19 177 LYS A O 1
ATOM 1397 N N . GLY A 1 178 ? 39.708 6.364 -56.818 1.00 79.50 178 GLY A N 1
ATOM 1398 C CA . GLY A 1 178 ? 40.791 5.371 -56.744 1.00 79.50 178 GLY A CA 1
ATOM 1399 C C . GLY A 1 178 ? 40.628 4.159 -57.673 1.00 79.50 178 GLY A C 1
ATOM 1400 O O . GLY A 1 178 ? 41.577 3.405 -57.845 1.00 79.50 178 GLY A O 1
ATOM 1401 N N . THR A 1 179 ? 39.476 3.993 -58.329 1.00 83.88 179 THR A N 1
ATOM 1402 C CA . THR A 1 179 ? 39.277 3.009 -59.409 1.00 83.88 179 THR A CA 1
ATOM 1403 C C . THR A 1 179 ? 39.563 3.627 -60.783 1.00 83.88 179 THR A C 1
ATOM 1405 O O . THR A 1 179 ? 39.428 4.838 -60.976 1.00 83.88 179 THR A O 1
ATOM 1408 N N . LEU A 1 180 ? 39.905 2.795 -61.774 1.00 79.44 180 LEU A N 1
ATOM 1409 C CA . LEU A 1 180 ? 40.191 3.239 -63.151 1.00 79.44 180 LEU A CA 1
ATOM 1410 C C . LEU A 1 180 ? 38.987 3.916 -63.837 1.00 79.44 180 LEU A C 1
ATOM 1412 O O . LEU A 1 180 ? 39.165 4.727 -64.741 1.00 79.44 180 LEU A O 1
ATOM 1416 N N . LEU A 1 181 ? 37.766 3.630 -63.372 1.00 79.81 181 LEU A N 1
ATOM 1417 C CA . LEU A 1 181 ? 36.516 4.190 -63.899 1.00 79.81 181 LEU A CA 1
ATOM 1418 C C . LEU A 1 181 ? 36.214 5.604 -63.381 1.00 79.81 181 LEU A C 1
ATOM 1420 O O . LEU A 1 181 ? 35.349 6.290 -63.918 1.00 79.81 181 LEU A O 1
ATOM 1424 N N . TYR A 1 182 ? 36.910 6.064 -62.340 1.00 85.94 182 TYR A N 1
ATOM 1425 C CA . TYR A 1 182 ? 36.674 7.388 -61.764 1.00 85.94 182 TYR A CA 1
ATOM 1426 C C . TYR A 1 182 ? 37.004 8.514 -62.740 1.00 85.94 182 TYR A C 1
ATOM 1428 O O . TYR A 1 182 ? 36.243 9.469 -62.880 1.00 85.94 182 TYR A O 1
ATOM 1436 N N . SER A 1 183 ? 38.140 8.393 -63.433 1.00 83.94 183 SER A N 1
ATOM 1437 C CA . SER A 1 183 ? 38.623 9.439 -64.335 1.00 83.94 183 SER A CA 1
ATOM 1438 C C . SER A 1 183 ? 37.667 9.668 -65.506 1.00 83.94 183 SER A C 1
ATOM 1440 O O . SER A 1 183 ? 37.409 10.817 -65.858 1.00 83.94 183 SER A O 1
ATOM 1442 N N . SER A 1 184 ? 37.102 8.602 -66.085 1.00 83.94 184 SER A N 1
ATOM 1443 C CA . SER A 1 184 ? 36.121 8.721 -67.169 1.00 83.94 184 SER A CA 1
ATOM 1444 C C . SER A 1 184 ? 34.798 9.310 -66.678 1.00 83.94 184 SER A C 1
ATOM 1446 O O . SER A 1 184 ? 34.290 10.246 -67.289 1.00 83.94 184 SER A O 1
ATOM 1448 N N . ARG A 1 185 ? 34.281 8.846 -65.535 1.00 85.38 185 ARG A N 1
ATOM 1449 C CA . ARG A 1 185 ? 32.986 9.294 -64.992 1.00 85.38 185 ARG A CA 1
ATOM 1450 C C . ARG A 1 185 ? 32.995 10.743 -64.519 1.00 85.38 185 ARG A C 1
ATOM 1452 O O . ARG A 1 185 ? 32.023 11.458 -64.726 1.00 85.38 185 ARG A O 1
ATOM 1459 N N . ILE A 1 186 ? 34.102 11.211 -63.945 1.00 86.25 186 ILE A N 1
ATOM 1460 C CA . ILE A 1 186 ? 34.253 12.629 -63.590 1.00 86.25 186 ILE A CA 1
ATOM 1461 C C . ILE A 1 186 ? 34.299 13.508 -64.839 1.00 86.25 186 ILE A C 1
ATOM 1463 O O . ILE A 1 186 ? 33.597 14.514 -64.882 1.00 86.25 186 ILE A O 1
ATOM 1467 N N . LYS A 1 187 ? 35.042 13.111 -65.881 1.00 85.88 187 LYS A N 1
ATOM 1468 C CA . LYS A 1 187 ? 35.055 13.838 -67.163 1.00 85.88 187 LYS A CA 1
ATOM 1469 C C . LYS A 1 187 ? 33.671 13.867 -67.819 1.00 85.88 187 LYS A C 1
ATOM 1471 O O . LYS A 1 187 ? 33.289 14.879 -68.399 1.00 85.88 187 LYS A O 1
ATOM 1476 N N . PHE A 1 188 ? 32.908 12.782 -67.697 1.00 84.69 188 PHE A N 1
ATOM 1477 C CA . PHE A 1 188 ? 31.517 12.726 -68.138 1.00 84.69 188 PHE A CA 1
ATOM 1478 C C . PHE A 1 188 ? 30.637 13.722 -67.365 1.00 84.69 188 PHE A C 1
ATOM 1480 O O . PHE A 1 188 ? 29.965 14.541 -67.985 1.00 84.69 188 PHE A O 1
ATOM 1487 N N . VAL A 1 189 ? 30.708 13.757 -66.032 1.00 87.94 189 VAL A N 1
ATOM 1488 C CA . VAL A 1 189 ? 29.973 14.744 -65.217 1.00 87.94 189 VAL A CA 1
ATOM 1489 C C . VAL A 1 189 ? 30.400 16.185 -65.524 1.00 87.94 189 VAL A C 1
ATOM 1491 O O . VAL A 1 189 ? 29.558 17.075 -65.587 1.00 87.94 189 VAL A O 1
ATOM 1494 N N . GLU A 1 190 ? 31.686 16.434 -65.777 1.00 87.69 190 GLU A N 1
ATOM 1495 C CA . GLU A 1 190 ? 32.171 17.739 -66.244 1.00 87.69 190 GLU A CA 1
ATOM 1496 C C . GLU A 1 190 ? 31.576 18.119 -67.608 1.00 87.69 190 GLU A C 1
ATOM 1498 O O . GLU A 1 190 ? 31.288 19.292 -67.845 1.00 87.69 190 GLU A O 1
ATOM 1503 N N . SER A 1 191 ? 31.347 17.147 -68.497 1.00 85.69 191 SER A N 1
ATOM 1504 C CA . SER A 1 191 ? 30.652 17.386 -69.766 1.00 85.69 191 SER A CA 1
ATOM 1505 C C . SER A 1 191 ? 29.168 17.724 -69.567 1.00 85.69 191 SER A C 1
ATOM 1507 O O . SER A 1 191 ? 28.678 18.644 -70.219 1.00 85.69 191 SER A O 1
ATOM 1509 N N . LEU A 1 192 ? 28.486 17.077 -68.611 1.00 85.38 192 LEU A N 1
ATOM 1510 C CA . LEU A 1 192 ? 27.105 17.408 -68.231 1.00 85.38 192 LEU A CA 1
ATOM 1511 C C . LEU A 1 192 ? 27.011 18.823 -67.649 1.00 85.38 192 LEU A C 1
ATOM 1513 O O . LEU A 1 192 ? 26.139 19.594 -68.038 1.00 85.38 192 LEU A O 1
ATOM 1517 N N . GLN A 1 193 ? 27.950 19.199 -66.775 1.00 86.75 193 GLN A N 1
ATOM 1518 C CA . GLN A 1 193 ? 28.022 20.555 -66.227 1.00 86.75 193 GLN A CA 1
ATOM 1519 C C . GLN A 1 193 ? 28.195 21.595 -67.343 1.00 86.75 193 GLN A C 1
ATOM 1521 O O . GLN A 1 193 ? 27.501 22.607 -67.346 1.00 86.75 193 GLN A O 1
ATOM 1526 N N . ARG A 1 194 ? 29.048 21.323 -68.343 1.00 86.06 194 ARG A N 1
ATOM 1527 C CA . ARG A 1 194 ? 29.201 22.206 -69.512 1.00 86.06 194 ARG A CA 1
ATOM 1528 C C . ARG A 1 194 ? 27.912 22.327 -70.327 1.00 86.06 194 ARG A C 1
ATOM 1530 O O . ARG A 1 194 ? 27.623 23.417 -70.803 1.00 86.06 194 ARG A O 1
ATOM 1537 N N . GLN A 1 195 ? 27.141 21.251 -70.493 1.00 80.88 195 GLN A N 1
ATOM 1538 C CA . GLN A 1 195 ? 25.849 21.300 -71.197 1.00 80.88 195 GLN A CA 1
ATOM 1539 C C . GLN A 1 195 ? 24.834 22.182 -70.459 1.00 80.88 195 GLN A C 1
ATOM 1541 O O . GLN A 1 195 ? 24.158 22.997 -71.083 1.00 80.88 195 GLN A O 1
ATOM 1546 N N . VAL A 1 196 ? 24.793 22.078 -69.131 1.00 83.81 196 VAL A N 1
ATOM 1547 C CA . VAL A 1 196 ? 23.964 22.917 -68.258 1.00 83.81 196 VAL A CA 1
ATOM 1548 C C . VAL A 1 196 ? 24.405 24.385 -68.328 1.00 83.81 196 VAL A C 1
ATOM 1550 O O . VAL A 1 196 ? 23.576 25.263 -68.553 1.00 83.81 196 VAL A O 1
ATOM 1553 N N . ASP A 1 197 ? 25.708 24.672 -68.250 1.00 83.25 197 ASP A N 1
ATOM 1554 C CA . ASP A 1 197 ? 26.249 26.036 -68.350 1.00 83.25 197 ASP A CA 1
ATOM 1555 C C . ASP A 1 197 ? 26.001 26.674 -69.731 1.00 83.25 197 ASP A C 1
ATOM 1557 O O . ASP A 1 197 ? 25.698 27.867 -69.824 1.00 83.25 197 ASP A O 1
ATOM 1561 N N . VAL A 1 198 ? 26.095 25.889 -70.812 1.00 82.81 198 VAL A N 1
ATOM 1562 C CA . VAL A 1 198 ? 25.770 26.333 -72.176 1.00 82.81 198 VAL A CA 1
ATOM 1563 C C . VAL A 1 198 ? 24.279 26.635 -72.302 1.00 82.81 198 VAL A C 1
ATOM 1565 O O . VAL A 1 198 ? 23.935 27.699 -72.808 1.00 82.81 198 VAL A O 1
ATOM 1568 N N . ALA A 1 199 ? 23.395 25.773 -71.795 1.00 74.69 199 ALA A N 1
ATOM 1569 C CA . ALA A 1 199 ? 21.956 26.034 -71.799 1.00 74.69 199 ALA A CA 1
ATOM 1570 C C . ALA A 1 199 ? 21.589 27.275 -70.972 1.00 74.69 199 ALA A C 1
ATOM 1572 O O . ALA A 1 199 ? 20.820 28.116 -71.438 1.00 74.69 199 ALA A O 1
ATOM 1573 N N . LYS A 1 200 ? 22.232 27.469 -69.811 1.00 76.81 200 LYS A N 1
ATOM 1574 C CA . LYS A 1 200 ? 22.113 28.693 -69.004 1.00 76.81 200 LYS A CA 1
ATOM 1575 C C . LYS A 1 200 ? 22.512 29.939 -69.790 1.00 76.81 200 LYS A C 1
ATOM 1577 O O . LYS A 1 200 ? 21.861 30.972 -69.678 1.00 76.81 200 LYS A O 1
ATOM 1582 N N . LYS A 1 201 ? 23.599 29.852 -70.564 1.00 76.06 201 LYS A N 1
ATOM 1583 C CA . LYS A 1 201 ? 24.126 30.964 -71.363 1.00 76.06 201 LYS A CA 1
ATOM 1584 C C . LYS A 1 201 ? 23.239 31.275 -72.567 1.00 76.06 201 LYS A C 1
ATOM 1586 O O . LYS A 1 201 ? 22.997 32.445 -72.835 1.00 76.06 201 LYS A O 1
ATOM 1591 N N . THR A 1 202 ? 22.720 30.259 -73.250 1.00 67.19 202 THR A N 1
ATOM 1592 C CA . THR A 1 202 ? 21.776 30.414 -74.369 1.00 67.19 202 THR A CA 1
ATOM 1593 C C . THR A 1 202 ? 20.445 31.014 -73.908 1.00 67.19 202 THR A C 1
ATOM 1595 O O . THR A 1 202 ? 19.866 31.825 -74.619 1.00 67.19 202 THR A O 1
ATOM 1598 N N . GLN A 1 203 ? 19.996 30.701 -72.690 1.00 59.16 203 GLN A N 1
ATOM 1599 C CA . GLN A 1 203 ? 18.805 31.309 -72.089 1.00 59.16 203 GLN A CA 1
ATOM 1600 C C . GLN A 1 203 ? 19.047 32.746 -71.568 1.00 59.16 203 GLN A C 1
ATOM 1602 O O . GLN A 1 203 ? 18.090 33.468 -71.300 1.00 59.16 203 GLN A O 1
ATOM 1607 N N . ALA A 1 204 ? 20.309 33.179 -71.438 1.00 57.62 204 ALA A N 1
ATOM 1608 C CA . ALA A 1 204 ? 20.701 34.490 -70.908 1.00 57.62 204 ALA A CA 1
ATOM 1609 C C . 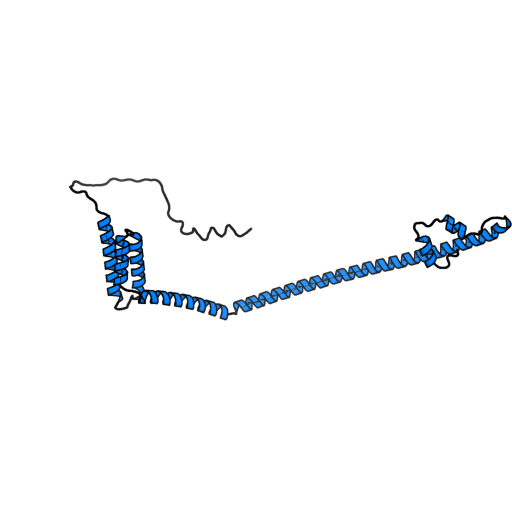ALA A 1 204 ? 20.996 35.566 -71.977 1.00 57.62 204 ALA A C 1
ATOM 1611 O O . ALA A 1 204 ? 21.371 36.677 -71.607 1.00 57.62 204 ALA A O 1
ATOM 1612 N N . VAL A 1 205 ? 20.849 35.283 -73.279 1.00 49.22 205 VAL A N 1
ATOM 1613 C CA . VAL A 1 205 ? 21.114 36.260 -74.357 1.00 49.22 205 VAL A CA 1
ATOM 1614 C C . VAL A 1 205 ? 19.823 36.639 -75.090 1.00 49.22 205 VAL A C 1
ATOM 1616 O O . VAL A 1 205 ? 19.299 35.836 -75.860 1.00 49.22 205 VAL A O 1
ATOM 1619 N N . PRO A 1 206 ? 19.365 37.893 -74.918 1.00 47.38 206 PRO A N 1
ATOM 1620 C CA . PRO A 1 206 ? 18.888 38.702 -76.037 1.00 47.38 206 PRO A CA 1
ATOM 1621 C C . PRO A 1 206 ? 19.601 40.074 -76.122 1.00 47.38 206 PRO A C 1
ATOM 1623 O O . PRO A 1 206 ? 19.695 40.810 -75.147 1.00 47.38 206 PRO A O 1
ATOM 1626 N N . GLU A 1 207 ? 20.113 40.372 -77.322 1.00 38.56 207 GLU A N 1
ATOM 1627 C CA . GLU A 1 207 ? 20.157 41.673 -78.027 1.00 38.56 207 GLU A CA 1
ATOM 1628 C C . GLU A 1 207 ? 20.431 42.991 -77.259 1.00 38.56 207 GLU A C 1
ATOM 1630 O O . GLU A 1 207 ? 19.511 43.614 -76.745 1.00 38.56 207 GLU A O 1
ATOM 1635 N N . THR A 1 208 ? 21.657 43.539 -77.333 1.00 34.94 208 THR A N 1
ATOM 1636 C CA . THR A 1 208 ? 21.980 44.819 -78.028 1.00 34.94 208 THR A CA 1
ATOM 1637 C C . THR A 1 208 ? 23.488 45.094 -78.032 1.00 34.94 208 THR A C 1
ATOM 1639 O O . THR A 1 208 ? 24.230 44.684 -77.143 1.00 34.94 208 THR A O 1
ATOM 1642 N N . ALA A 1 209 ? 23.939 45.763 -79.090 1.00 36.12 209 ALA A N 1
ATOM 1643 C CA . ALA A 1 209 ? 25.323 45.890 -79.507 1.00 36.12 209 ALA A CA 1
ATOM 1644 C C . ALA A 1 209 ? 25.932 47.284 -79.232 1.00 36.12 209 ALA A C 1
ATOM 1646 O O . ALA A 1 209 ? 25.223 48.279 -79.106 1.00 36.12 209 ALA A O 1
ATOM 1647 N N . THR A 1 210 ? 27.269 47.312 -79.295 1.00 32.34 210 THR A N 1
ATOM 1648 C CA . THR A 1 210 ? 28.168 48.392 -79.767 1.00 32.34 210 THR A CA 1
ATOM 1649 C C . THR A 1 210 ? 28.473 49.638 -78.914 1.00 32.34 210 THR A C 1
ATOM 1651 O O . THR A 1 210 ? 27.664 50.547 -78.779 1.00 32.34 210 THR A O 1
ATOM 1654 N N . ASN A 1 211 ? 29.772 49.706 -78.579 1.00 34.09 211 ASN A N 1
ATOM 1655 C CA . ASN A 1 211 ? 30.738 50.797 -78.814 1.00 34.09 211 ASN A CA 1
ATOM 1656 C C . ASN A 1 211 ? 31.197 51.728 -77.671 1.00 34.09 211 ASN A C 1
ATOM 1658 O O . ASN A 1 211 ? 30.506 52.653 -77.263 1.00 34.09 211 ASN A O 1
ATOM 1662 N N . SER A 1 212 ? 32.474 51.495 -77.319 1.00 35.59 212 SER A N 1
ATOM 1663 C CA . SER A 1 212 ? 33.614 52.436 -77.358 1.00 35.59 212 SER A CA 1
ATOM 1664 C C . SER A 1 212 ? 33.617 53.609 -76.375 1.00 35.59 212 SER A C 1
ATOM 1666 O O . SER A 1 212 ? 32.910 54.590 -76.539 1.00 35.59 212 SER A O 1
ATOM 1668 N N . GLU A 1 213 ? 34.404 53.477 -75.305 1.00 30.91 213 GLU A N 1
ATOM 1669 C CA . GLU A 1 213 ? 35.714 54.142 -75.117 1.00 30.91 213 GLU A CA 1
ATOM 1670 C C . GLU A 1 213 ? 35.622 55.596 -74.635 1.00 30.91 213 GLU A C 1
ATOM 1672 O O . GLU A 1 213 ? 35.254 56.500 -75.376 1.00 30.91 213 GLU A O 1
ATOM 1677 N N . SER A 1 214 ? 36.089 55.852 -73.408 1.00 32.03 214 SER A N 1
ATOM 1678 C CA . SER A 1 214 ? 37.359 56.568 -73.191 1.00 32.03 214 SER A CA 1
ATOM 1679 C C . SER A 1 214 ? 37.563 57.005 -71.727 1.00 32.03 214 SER A C 1
ATOM 1681 O O . SER A 1 214 ? 36.643 57.439 -71.042 1.00 32.03 214 SER A O 1
ATOM 1683 N N . SER A 1 215 ? 38.834 56.925 -71.318 1.00 33.69 215 SER A N 1
ATOM 1684 C CA . SER A 1 215 ? 39.536 57.840 -70.401 1.00 33.69 215 SER A CA 1
ATOM 1685 C C . SER A 1 215 ? 39.391 57.709 -68.872 1.00 33.69 215 SER A C 1
ATOM 1687 O O . SER A 1 215 ? 38.463 58.208 -68.253 1.00 33.69 215 SER A O 1
ATOM 1689 N N . ALA A 1 216 ? 40.462 57.143 -68.301 1.00 30.64 216 ALA A N 1
ATOM 1690 C CA . ALA A 1 216 ? 41.418 57.798 -67.391 1.00 30.64 216 ALA A CA 1
ATOM 1691 C C . ALA A 1 216 ? 41.009 58.257 -65.966 1.00 30.64 216 ALA A C 1
ATOM 1693 O O . ALA A 1 216 ? 40.365 59.281 -65.781 1.00 30.64 216 ALA A O 1
ATOM 1694 N N . ASP A 1 217 ? 41.647 57.571 -65.002 1.00 34.38 217 ASP A N 1
ATOM 1695 C CA . ASP A 1 217 ? 42.439 58.119 -63.873 1.00 34.38 217 ASP A CA 1
ATOM 1696 C C . ASP A 1 217 ? 41.692 58.786 -62.676 1.00 34.38 217 ASP A C 1
ATOM 1698 O O . ASP A 1 217 ? 40.471 58.905 -62.691 1.00 34.38 217 ASP A O 1
ATOM 1702 N N . PRO A 1 218 ? 42.346 59.057 -61.523 1.00 48.91 218 PRO A N 1
ATOM 1703 C CA . PRO A 1 218 ? 42.263 58.192 -60.348 1.00 48.91 218 PRO A CA 1
ATOM 1704 C C . PRO A 1 218 ? 41.822 58.940 -59.067 1.00 48.91 218 PRO A C 1
ATOM 1706 O O . PRO A 1 218 ? 41.738 60.161 -59.009 1.00 48.91 218 PRO A O 1
ATOM 1709 N N . SER A 1 219 ? 41.668 58.181 -57.979 1.00 36.16 219 SER A N 1
ATOM 1710 C CA . SER A 1 219 ? 41.731 58.638 -56.577 1.00 36.16 219 SER A CA 1
ATOM 1711 C C . SER A 1 219 ? 40.666 59.629 -56.075 1.00 36.16 219 SER A C 1
ATOM 1713 O O . SER A 1 219 ? 40.776 60.839 -56.252 1.00 36.16 219 SER A O 1
ATOM 1715 N N . ARG A 1 220 ? 39.742 59.141 -55.230 1.00 33.59 220 ARG A N 1
ATOM 1716 C CA . ARG A 1 220 ? 39.160 59.947 -54.138 1.00 33.59 220 ARG A CA 1
ATOM 1717 C C . ARG A 1 220 ? 38.601 59.086 -52.995 1.00 33.59 220 ARG A C 1
ATOM 1719 O O . ARG A 1 220 ? 37.583 58.427 -53.126 1.00 33.59 220 ARG A O 1
ATOM 1726 N N . GLN A 1 221 ? 39.366 59.078 -51.906 1.00 35.75 221 GLN A N 1
ATOM 1727 C CA . GLN A 1 221 ? 38.974 59.314 -50.510 1.00 35.75 221 GLN A CA 1
ATOM 1728 C C . GLN A 1 221 ? 37.506 59.123 -50.049 1.00 35.75 221 GLN A C 1
ATOM 1730 O O . GLN A 1 221 ? 36.588 59.744 -50.572 1.00 35.75 221 GLN A O 1
ATOM 1735 N N . SER A 1 222 ? 37.412 58.448 -48.891 1.00 31.94 222 SER A N 1
ATOM 1736 C CA . SER A 1 222 ? 36.535 58.740 -47.735 1.00 31.94 222 SER A CA 1
ATOM 1737 C C . SER A 1 222 ? 35.192 58.001 -47.593 1.00 31.94 222 SER A C 1
ATOM 1739 O O . SER A 1 222 ? 34.260 58.179 -48.366 1.00 31.94 222 SER A O 1
ATOM 1741 N N . SER A 1 223 ? 35.108 57.237 -46.495 1.00 37.66 223 SER A N 1
ATOM 1742 C CA . SER A 1 223 ? 33.925 56.721 -45.768 1.00 37.66 223 SER A CA 1
ATOM 1743 C C . SER A 1 223 ? 32.955 57.849 -45.307 1.00 37.66 223 SER A C 1
ATOM 1745 O O . SER A 1 223 ? 33.320 59.009 -45.507 1.00 37.66 223 SER A O 1
ATOM 1747 N N . PRO A 1 224 ? 31.827 57.616 -44.567 1.00 46.84 224 PRO A N 1
ATOM 1748 C CA . PRO A 1 224 ? 31.218 56.361 -44.061 1.00 46.84 224 PRO A CA 1
ATOM 1749 C C . PRO A 1 224 ? 29.650 56.254 -44.079 1.00 46.84 224 PRO A C 1
ATOM 1751 O O . PRO A 1 224 ? 28.952 57.259 -44.064 1.00 46.84 224 PRO A O 1
ATOM 1754 N N . ASN A 1 225 ? 29.149 55.012 -43.887 1.00 38.19 225 ASN A N 1
ATOM 1755 C CA . ASN A 1 225 ? 27.874 54.582 -43.232 1.00 38.19 225 ASN A CA 1
ATOM 1756 C C . ASN A 1 225 ? 26.502 54.969 -43.869 1.00 38.19 225 ASN A C 1
ATOM 1758 O O . ASN A 1 225 ? 26.465 55.909 -44.653 1.00 38.19 225 ASN A O 1
ATOM 1762 N N . PRO A 1 226 ? 25.337 54.363 -43.499 1.00 45.09 226 PRO A N 1
ATOM 1763 C CA . PRO A 1 226 ? 25.072 53.240 -42.586 1.00 45.09 226 PRO A CA 1
ATOM 1764 C C . PRO A 1 226 ? 24.100 52.141 -43.101 1.00 45.09 226 PRO A C 1
ATOM 1766 O O . PRO A 1 226 ? 23.384 52.298 -44.081 1.00 45.09 226 PRO A O 1
ATOM 1769 N N . ASN A 1 227 ? 24.009 51.084 -42.290 1.00 34.47 227 ASN A N 1
ATOM 1770 C CA . ASN A 1 227 ? 22.880 50.166 -42.093 1.00 34.47 227 ASN A CA 1
ATOM 1771 C C . ASN A 1 227 ? 22.600 48.986 -43.044 1.00 34.47 227 ASN A C 1
ATOM 1773 O O . ASN A 1 227 ? 22.374 49.122 -44.241 1.00 34.47 227 ASN A O 1
ATOM 1777 N N . SER A 1 228 ? 22.380 47.860 -42.349 1.00 40.16 228 SER A N 1
ATOM 1778 C CA . SER A 1 228 ? 21.614 46.653 -42.685 1.00 40.16 228 SER A CA 1
ATOM 1779 C C . SER A 1 228 ? 22.404 45.512 -43.322 1.00 40.16 228 SER A C 1
ATOM 1781 O O . SER A 1 228 ? 23.230 45.717 -44.196 1.00 40.16 228 SER A O 1
ATOM 1783 N N . ASP A 1 229 ? 22.197 44.252 -42.975 1.00 37.69 229 ASP A N 1
ATOM 1784 C CA . ASP A 1 229 ? 21.611 43.582 -41.816 1.00 37.69 229 ASP A CA 1
ATOM 1785 C C . ASP A 1 229 ? 22.047 42.106 -41.996 1.00 37.69 229 ASP A C 1
ATOM 1787 O O . ASP A 1 229 ? 22.313 41.664 -43.116 1.00 37.69 229 ASP A O 1
ATOM 1791 N N . LYS A 1 230 ? 22.074 41.334 -40.908 1.00 40.91 230 LYS A N 1
ATOM 1792 C CA . LYS A 1 230 ? 22.109 39.853 -40.882 1.00 40.91 230 LYS A CA 1
ATOM 1793 C C . LYS A 1 230 ? 23.416 39.146 -41.274 1.00 40.91 230 LYS A C 1
ATOM 1795 O O . LYS A 1 230 ? 23.567 38.551 -42.341 1.00 40.91 230 LYS A O 1
ATOM 1800 N N . ARG A 1 231 ? 24.296 39.011 -40.280 1.00 34.41 231 ARG A N 1
ATOM 1801 C CA . ARG A 1 231 ? 25.067 37.776 -40.080 1.00 34.41 231 ARG A CA 1
ATOM 1802 C C . ARG A 1 231 ? 24.761 37.204 -38.702 1.00 34.41 231 ARG A C 1
ATOM 1804 O O . ARG A 1 231 ? 24.741 37.940 -37.727 1.00 34.41 231 ARG A O 1
ATOM 1811 N N . ALA A 1 232 ? 24.659 35.877 -38.696 1.00 42.47 232 ALA A N 1
ATOM 1812 C CA . ALA A 1 232 ? 24.656 34.972 -37.554 1.00 42.47 232 ALA A CA 1
ATOM 1813 C C . ALA A 1 232 ? 23.325 34.814 -36.805 1.00 42.47 232 ALA A C 1
ATOM 1815 O O . ALA A 1 232 ? 23.107 35.442 -35.786 1.00 42.47 232 ALA A O 1
ATOM 1816 N N . ASP A 1 233 ? 22.529 33.836 -37.245 1.00 42.09 233 ASP A N 1
ATOM 1817 C CA . ASP A 1 233 ? 21.692 33.037 -36.342 1.00 42.09 233 ASP A CA 1
ATOM 1818 C C . ASP A 1 233 ? 21.861 31.551 -36.688 1.00 42.09 233 ASP A C 1
ATOM 1820 O O . ASP A 1 233 ? 20.994 30.876 -37.236 1.00 4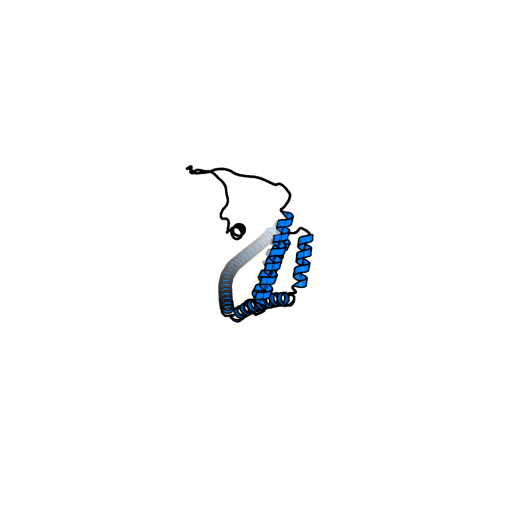2.09 233 ASP A O 1
ATOM 1824 N N . TYR A 1 234 ? 23.054 31.038 -36.381 1.00 48.53 234 TYR A N 1
ATOM 1825 C CA . TYR A 1 234 ? 23.441 29.629 -36.531 1.00 48.53 234 TYR A CA 1
ATOM 1826 C C . TYR A 1 234 ? 23.000 28.756 -35.330 1.00 48.53 234 TYR A C 1
ATOM 1828 O O . TYR A 1 234 ? 23.545 27.676 -35.120 1.00 48.53 234 TYR A O 1
ATOM 1836 N N . TYR A 1 235 ? 22.009 29.201 -34.540 1.00 53.41 235 TYR A N 1
ATOM 1837 C CA . TYR A 1 235 ? 21.539 28.525 -33.313 1.00 53.41 235 TYR A CA 1
ATOM 1838 C C . TYR A 1 235 ? 20.004 28.560 -33.121 1.00 53.41 235 TYR A C 1
ATOM 1840 O O . TYR A 1 235 ? 19.498 28.639 -32.004 1.00 53.41 235 TYR A O 1
ATOM 1848 N N . GLY A 1 236 ? 19.230 28.478 -34.207 1.00 56.84 236 GLY A N 1
ATOM 1849 C CA . GLY A 1 236 ? 17.784 28.756 -34.197 1.00 56.84 236 GLY A CA 1
ATOM 1850 C C . GLY A 1 236 ? 16.798 27.593 -33.996 1.00 56.84 236 GLY A C 1
ATOM 1851 O O . GLY A 1 236 ? 15.611 27.813 -34.212 1.00 56.84 236 GLY A O 1
ATOM 1852 N N . LEU A 1 237 ? 17.212 26.371 -33.625 1.00 57.78 237 LEU A N 1
ATOM 1853 C CA . LEU A 1 237 ? 16.260 25.238 -33.512 1.00 57.78 237 LEU A CA 1
ATOM 1854 C C . LEU A 1 237 ? 16.255 24.477 -32.178 1.00 57.78 237 LEU A C 1
ATOM 1856 O O . LEU A 1 237 ? 15.252 23.846 -31.861 1.00 57.78 237 LEU A O 1
ATOM 1860 N N . ILE A 1 238 ? 17.310 24.552 -31.360 1.00 56.91 238 ILE A N 1
ATOM 1861 C CA . ILE A 1 238 ? 17.375 23.797 -30.088 1.00 56.91 238 ILE A CA 1
ATOM 1862 C C . ILE A 1 238 ? 16.977 24.660 -28.871 1.00 56.91 238 ILE A C 1
ATOM 1864 O O . ILE A 1 238 ? 16.557 24.128 -27.849 1.00 56.91 238 ILE A O 1
ATOM 1868 N N . GLY A 1 239 ? 16.991 25.994 -28.989 1.00 58.62 239 GLY A N 1
ATOM 1869 C CA . GLY A 1 239 ? 16.625 26.911 -27.895 1.00 58.62 239 GLY A CA 1
ATOM 1870 C C . GLY A 1 239 ? 15.123 27.182 -27.714 1.00 58.62 239 GLY A C 1
ATOM 1871 O O . GLY A 1 239 ? 14.724 27.758 -26.703 1.00 58.62 239 GLY A O 1
ATOM 1872 N N . SER A 1 240 ? 14.266 26.788 -28.662 1.00 59.69 240 SER A N 1
ATOM 1873 C CA . SER A 1 240 ? 12.814 27.044 -28.598 1.00 59.69 240 SER A CA 1
ATOM 1874 C C . SER A 1 240 ? 12.003 25.903 -27.971 1.00 59.69 240 SER A C 1
ATOM 1876 O O . SER A 1 240 ? 10.826 26.094 -27.671 1.00 59.69 240 SER A O 1
ATOM 1878 N N . LEU A 1 241 ? 12.621 24.751 -27.689 1.00 52.50 241 LEU A N 1
ATOM 1879 C CA . LEU A 1 241 ? 11.966 23.625 -27.005 1.00 52.50 241 LEU A CA 1
ATOM 1880 C C . LEU A 1 241 ? 12.149 23.637 -25.481 1.00 52.50 241 LEU A C 1
ATOM 1882 O O . LEU A 1 241 ? 11.378 23.000 -24.771 1.00 52.50 241 LEU A O 1
ATOM 1886 N N . GLN A 1 242 ? 13.086 24.430 -24.959 1.00 57.75 242 GLN A N 1
ATOM 1887 C CA . GLN A 1 242 ? 13.362 24.516 -23.520 1.00 57.75 242 GLN A CA 1
ATOM 1888 C C . GLN A 1 242 ? 12.549 25.601 -22.792 1.00 57.75 242 GLN A C 1
ATOM 1890 O O . GLN A 1 242 ? 12.764 25.863 -21.616 1.00 57.75 242 GLN A O 1
ATOM 1895 N N . ARG A 1 243 ? 11.581 26.218 -23.482 1.00 59.44 243 ARG A N 1
ATOM 1896 C CA . ARG A 1 243 ? 10.621 27.169 -22.895 1.00 59.44 243 ARG A CA 1
ATOM 1897 C C . ARG A 1 243 ? 9.202 26.605 -22.759 1.00 59.44 243 ARG A C 1
ATOM 1899 O O . ARG A 1 243 ? 8.306 27.327 -22.343 1.00 59.44 243 ARG A O 1
ATOM 1906 N N . ARG A 1 244 ? 8.987 25.332 -23.125 1.00 57.09 244 ARG A N 1
ATOM 1907 C CA . ARG A 1 244 ? 7.668 24.671 -23.111 1.00 57.09 244 ARG A CA 1
ATOM 1908 C C . ARG A 1 244 ? 7.663 23.318 -22.385 1.00 57.09 244 ARG A C 1
ATOM 1910 O O . ARG A 1 244 ? 6.866 22.463 -22.742 1.00 57.09 244 ARG A O 1
ATOM 1917 N N . MET A 1 245 ? 8.556 23.119 -21.411 1.00 58.84 245 MET A N 1
ATOM 1918 C CA . MET A 1 245 ? 8.524 22.021 -20.429 1.00 58.84 245 MET A CA 1
ATOM 1919 C C . MET A 1 245 ? 9.353 22.430 -19.197 1.00 58.84 245 MET A C 1
ATOM 1921 O O . MET A 1 245 ? 10.568 22.250 -19.201 1.00 58.84 245 MET A O 1
ATOM 1925 N N . GLY A 1 246 ? 8.708 22.969 -18.156 1.00 58.12 246 GLY A N 1
ATOM 1926 C CA . GLY A 1 246 ? 9.290 23.014 -16.809 1.00 58.12 246 GLY A CA 1
ATOM 1927 C C . GLY A 1 246 ? 8.966 24.254 -15.972 1.00 58.12 246 GLY A C 1
ATOM 1928 O O . GLY A 1 246 ? 9.684 25.241 -16.092 1.00 58.12 246 GLY A O 1
ATOM 1929 N N . TYR A 1 247 ? 7.985 24.072 -15.075 1.00 47.78 247 TYR A N 1
ATOM 1930 C CA . TYR A 1 247 ? 7.597 24.866 -13.892 1.00 47.78 247 TYR A CA 1
ATOM 1931 C C . TYR A 1 247 ? 6.878 26.201 -14.108 1.00 47.78 247 TYR A C 1
ATOM 1933 O O . TYR A 1 247 ? 7.490 27.166 -14.608 1.00 47.78 247 TYR A O 1
#

Foldseek 3Di:
DDPPDLVSVCVQVVDPPRDVVVVVVVQADDDDDPVCVVVRVVSVVVVVVVVVVSVVVVVVVVVVVVVVVVVVVVVVVVVVVVVVVVVVVVVVVVVVVVVVVVVVVVVVVVPPVVVVVVVVVVVVVVVVVVVVVLVVVVVVDDLVVLVVVLVVCLVVVPLVVSVVSLVVQVVSLCVCVPPPCSVVSVVSSVVSVVVSVVSVVVVVDDDDDDDDDDDDDDDDDDDDDDDDDDDDPPPPDPVVVVVPDDD

pLDDT: mean 78.57, std 18.35, range [30.64, 98.44]

Radius of gyration: 56.9 Å; chains: 1; bounding box: 104×70×138 Å

Secondary structure (DSSP, 8-state):
----SHHHHHHHHT-TT--HHHHHHHHSPP--SGGGHHHHHHHHHHHHHHHHHHHHHHHHHHHHHHHHHHHHHHHHHHHHHHHHHHHHHHHHHHHHHHHHHHHHHHHHHHT-HHHHHHHHHHHHHHHHHHHHHHHHHHHT--HHHHHHHHHHHHHTT-HHHHHHHHHHHHHHHGGGTTSTHHHHHHHHHHHHHHHHHHHHHHTT-----------------------------TT-SSTTSTTSS--

Sequence (247 aa):
MDITTSQQAIEVFSDPDLVPHNLIENALPKYESPTQLQELHSSASRLLSQLDNHSQDLTLQLEALTAELMRASKKIHYEIELMRSDVSTLIEDMDKVSAQNMKELTHSAQNNTAVDELNKLAKAKKRMEQVQQVFAEAKAFDEAKITSHLIQLLDGGNMSAAQDYVLQTRALCQIWKGTLLYSSRIKFVESLQRQVDVAKKTQAVPETATNSESSADPSRQSSPNPNSDKRADYYGLIGSLQRRMGY

Organism: Blastobotrys adeninivorans (NCBI:txid409370)